Protein AF-A0A8J6YG83-F1 (afdb_monomer)

Foldseek 3Di:
DDPPPPDDADPVVVCCVVVCVVVVQCCQPPVPPVDDQVQKDKAWDFFAWDWDWDWFADLARDIDIDIDIFTQKTKIFIDGHPDDQDDDPPDDPVNVVRSRVVSSVVRVVVCVVVVDGGWMKMWGKGKDFPQVPPKDKHWFKAAQVVRDTDHPVPDDPRIDIDIDITRDDTDIDIDTPDMDTD

pLDDT: mean 92.34, std 9.51, range [34.31, 98.69]

Mean predicted aligned error: 5.74 Å

Solvent-accessible surface area (backbone atoms only — not comparable to full-atom values): 10756 Å² total; per-residue (Å²): 135,84,81,84,73,75,84,81,80,54,71,67,56,53,46,36,56,76,72,43,46,55,54,52,46,47,42,48,62,76,62,39,81,90,52,87,44,81,70,43,37,74,45,73,76,48,80,42,63,44,82,41,81,44,79,34,45,50,81,68,54,45,81,43,78,46,76,47,70,46,41,62,32,36,29,37,33,40,37,80,56,85,70,77,66,84,74,62,94,84,56,48,76,66,53,46,50,51,48,40,51,54,45,44,52,54,45,52,50,55,38,44,76,71,67,55,78,51,60,34,36,37,40,26,45,38,66,41,53,82,31,69,95,40,69,42,78,32,60,30,37,32,31,68,84,76,72,40,80,46,57,69,91,71,69,48,92,60,37,47,80,41,82,38,81,41,59,43,60,77,42,77,48,70,47,77,76,47,76,44,81,101

Sequence (182 aa):
MYTNEKIQYDAEYIRYVEHGESAAVFITRDIVKSIKTKGKWIDVLNIDGDKIETRFFDDKGREKIDFSWNFKSFSVELFPRKTQPVYPDYASDEEKKYITWQTAHADIANLRQKGYKGVKFEIFPKLVNLNKGKYQTIQSVWSKISNQWVSAEYFTSACELRDRKVPIKPKWDYHILKIRRL

Nearest PDB structures (foldseek):
  5eg9-assembly2_B  TM=4.219E-01  e=7.132E-01  Influenza A virus (A/Ck/HK/YU22/2002(H5N1))
  7r0e-assembly1_C  TM=4.303E-01  e=1.170E+00  Influenza A virus (A/Zhejiang/DTID-ZJU01/2013(H7N9))
  4es5-assembly3_C  TM=2.721E-01  e=1.236E+00  Influenza A virus (A/Bar-headed Goose/Qinghai/59/05(H5N1))
  6jf5-assembly1_A  TM=3.619E-01  e=4.892E+00  Acinetobacter baumannii
  2vqz-assembly1_F  TM=1.652E-01  e=1.108E+00  Influenza A virus

Secondary structure (DSSP, 8-state):
-----PPPPPHHHHHHHHTTHHHHHHIIIII-TTS--TTEEEEEEEEEEEEEEEEEE-TTS-EEEEEEEEEEEEEEEEEE--S-PPPPTT--HHHHHHHHHHHHHHHHHHHHHTT--PEEEEEEEEEEETTTT-EEEEEEEEETTTTEEE-GGG--TTEEEEEEEEE----EEEEEEEEEE-

Structure (mmCIF, N/CA/C/O backbone):
data_AF-A0A8J6YG83-F1
#
_entry.id   AF-A0A8J6YG83-F1
#
loop_
_atom_site.group_PDB
_atom_site.id
_atom_site.type_symbol
_atom_site.label_atom_id
_atom_site.label_alt_id
_atom_site.label_comp_id
_atom_site.label_asym_id
_atom_site.label_entity_id
_atom_site.label_seq_id
_atom_site.pdbx_PDB_ins_code
_atom_site.Cartn_x
_atom_site.Cartn_y
_atom_site.Cartn_z
_atom_site.occupancy
_atom_site.B_iso_or_equiv
_atom_site.auth_seq_id
_atom_site.auth_comp_id
_atom_site.auth_asym_id
_atom_site.auth_atom_id
_atom_site.pdbx_PDB_model_num
ATOM 1 N N . MET A 1 1 ? -4.621 38.716 -3.665 1.00 34.31 1 MET A N 1
ATOM 2 C CA . MET A 1 1 ? -3.439 37.858 -3.883 1.00 34.31 1 MET A CA 1
ATOM 3 C C . MET A 1 1 ? -3.568 36.689 -2.926 1.00 34.31 1 MET A C 1
ATOM 5 O O . MET A 1 1 ? -3.497 36.921 -1.730 1.00 34.31 1 MET A O 1
ATOM 9 N N . TYR A 1 2 ? -3.865 35.487 -3.420 1.00 41.50 2 TYR A N 1
ATOM 10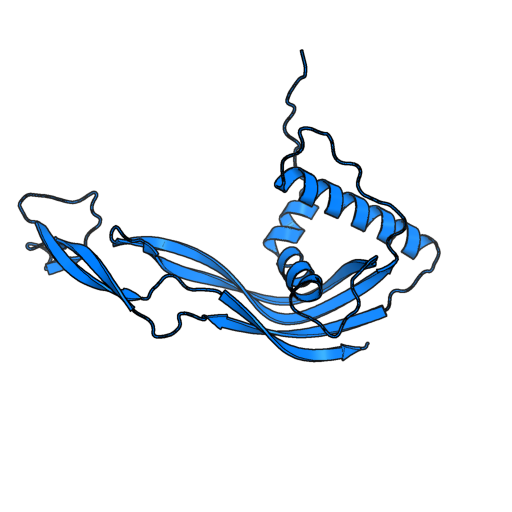 C CA . TYR A 1 2 ? -3.833 34.283 -2.589 1.00 41.50 2 TYR A CA 1
ATOM 11 C C . TYR A 1 2 ? -2.398 33.767 -2.615 1.00 41.50 2 TYR A C 1
ATOM 13 O O . TYR A 1 2 ? -1.886 33.415 -3.678 1.00 41.50 2 TYR A O 1
ATOM 21 N N . THR A 1 3 ? -1.714 33.815 -1.479 1.00 43.59 3 THR A N 1
ATOM 22 C CA . THR A 1 3 ? -0.426 33.155 -1.305 1.00 43.59 3 THR A CA 1
ATOM 23 C C . THR A 1 3 ? -0.663 31.648 -1.397 1.00 43.59 3 THR A C 1
ATOM 25 O O . THR A 1 3 ? -1.301 31.059 -0.532 1.00 43.59 3 THR A O 1
ATOM 28 N N . ASN A 1 4 ? -0.183 31.025 -2.478 1.00 49.81 4 ASN A N 1
ATOM 29 C CA . ASN A 1 4 ? -0.033 29.570 -2.576 1.00 49.81 4 ASN A CA 1
ATOM 30 C C . ASN A 1 4 ? 1.094 29.143 -1.620 1.00 49.81 4 ASN A C 1
ATOM 32 O O . ASN A 1 4 ? 2.205 28.827 -2.049 1.00 49.81 4 ASN A O 1
ATOM 36 N N . GLU A 1 5 ? 0.842 29.200 -0.316 1.00 59.81 5 GLU A N 1
ATOM 37 C CA . GLU A 1 5 ? 1.700 28.543 0.661 1.00 59.81 5 GLU A CA 1
ATOM 38 C C . GLU A 1 5 ? 1.505 27.038 0.490 1.00 59.81 5 GLU A C 1
ATOM 40 O O . GLU A 1 5 ? 0.467 26.480 0.839 1.00 59.81 5 GLU A O 1
ATOM 45 N N . LYS A 1 6 ? 2.492 26.383 -0.131 1.00 62.44 6 LYS A N 1
ATOM 46 C CA . LYS A 1 6 ? 2.532 24.922 -0.205 1.00 62.44 6 LYS A CA 1
ATOM 47 C C . LYS A 1 6 ? 2.524 24.370 1.216 1.00 62.44 6 LYS A C 1
ATOM 49 O O . LYS A 1 6 ? 3.363 24.765 2.025 1.00 62.44 6 LYS A O 1
ATOM 54 N N . ILE A 1 7 ? 1.616 23.438 1.491 1.00 69.69 7 ILE A N 1
ATOM 55 C CA . ILE A 1 7 ? 1.561 22.753 2.781 1.00 69.69 7 ILE A CA 1
ATOM 56 C C . ILE A 1 7 ? 2.898 22.039 3.022 1.00 69.69 7 ILE A C 1
ATOM 58 O O . ILE A 1 7 ? 3.327 21.207 2.222 1.00 69.69 7 ILE A O 1
ATOM 62 N N . GLN A 1 8 ? 3.557 22.367 4.132 1.00 80.12 8 GLN A N 1
ATOM 63 C CA . GLN A 1 8 ? 4.697 21.606 4.626 1.00 80.12 8 GLN A CA 1
ATOM 64 C C . GLN A 1 8 ? 4.175 20.390 5.397 1.00 80.12 8 GLN A C 1
ATOM 66 O O . GLN A 1 8 ? 3.359 20.531 6.307 1.00 80.12 8 GLN A O 1
ATOM 71 N N . TYR A 1 9 ? 4.624 19.195 5.013 1.00 87.38 9 TYR A N 1
ATOM 72 C CA . TYR A 1 9 ? 4.184 17.954 5.645 1.00 87.38 9 TYR A CA 1
ATOM 73 C C . TYR A 1 9 ? 4.939 17.669 6.944 1.00 87.38 9 TYR A C 1
ATOM 75 O O . TYR A 1 9 ? 6.167 17.771 6.991 1.00 87.38 9 TYR A O 1
ATOM 83 N N . ASP A 1 10 ? 4.197 17.246 7.967 1.00 88.88 10 ASP A N 1
ATOM 84 C CA . ASP A 1 10 ? 4.751 16.789 9.240 1.00 88.88 10 ASP A CA 1
ATOM 85 C C . ASP A 1 10 ? 5.701 15.594 9.043 1.00 88.88 10 ASP A C 1
ATOM 87 O O . ASP A 1 10 ? 5.442 14.685 8.245 1.00 88.88 10 ASP A O 1
ATOM 91 N N . ALA A 1 11 ? 6.778 15.540 9.834 1.00 92.00 11 ALA A N 1
ATOM 92 C CA . ALA A 1 11 ? 7.719 14.415 9.823 1.00 92.00 11 ALA A CA 1
ATOM 93 C C . ALA A 1 11 ? 7.031 13.074 10.146 1.00 92.00 11 ALA A C 1
ATOM 95 O O . ALA A 1 11 ? 7.400 12.033 9.603 1.00 92.00 11 ALA A O 1
ATOM 96 N N . GLU A 1 12 ? 5.997 13.099 10.991 1.00 93.38 12 GLU A N 1
ATOM 97 C CA . GLU A 1 12 ? 5.187 11.922 11.312 1.00 93.38 12 GLU A CA 1
ATOM 98 C C . GLU A 1 12 ? 4.395 11.414 10.103 1.00 93.38 12 GLU A C 1
ATOM 100 O O . GLU A 1 12 ? 4.329 10.206 9.880 1.00 93.38 12 GLU A O 1
ATOM 105 N N . TYR A 1 13 ? 3.865 12.314 9.269 1.00 93.81 13 TYR A N 1
ATOM 106 C CA . TYR A 1 13 ? 3.194 11.919 8.033 1.00 93.81 13 TYR A CA 1
ATOM 107 C C . TYR A 1 13 ? 4.173 11.318 7.022 1.00 93.81 13 TYR A C 1
ATOM 109 O O . TYR A 1 13 ? 3.872 10.297 6.400 1.00 93.81 13 TYR A O 1
ATOM 117 N N . ILE A 1 14 ? 5.361 11.914 6.877 1.00 92.88 14 ILE A N 1
ATOM 118 C CA . ILE A 1 14 ? 6.418 11.364 6.018 1.00 92.88 14 ILE A CA 1
ATOM 119 C C . ILE A 1 14 ? 6.762 9.944 6.481 1.00 92.88 14 ILE A C 1
ATOM 121 O O . ILE A 1 14 ? 6.732 9.012 5.678 1.00 92.88 14 ILE A O 1
ATOM 125 N N . ARG A 1 15 ? 6.964 9.748 7.789 1.00 92.69 15 ARG A N 1
ATOM 126 C CA . ARG A 1 15 ? 7.229 8.434 8.381 1.00 92.69 15 ARG A CA 1
ATOM 127 C C . ARG A 1 15 ? 6.089 7.439 8.139 1.00 92.69 15 ARG A C 1
ATOM 129 O O . ARG A 1 15 ? 6.357 6.308 7.747 1.00 92.69 15 ARG A O 1
ATOM 136 N N . TYR A 1 16 ? 4.833 7.858 8.293 1.00 93.44 16 TYR A N 1
ATOM 137 C CA . TYR A 1 16 ? 3.643 7.050 7.989 1.00 93.44 16 TYR A CA 1
ATOM 138 C C . TYR A 1 16 ? 3.631 6.542 6.533 1.00 93.44 16 TYR A C 1
ATOM 140 O O . TYR A 1 16 ? 3.240 5.403 6.244 1.00 93.44 16 TYR A O 1
ATOM 148 N N . VAL 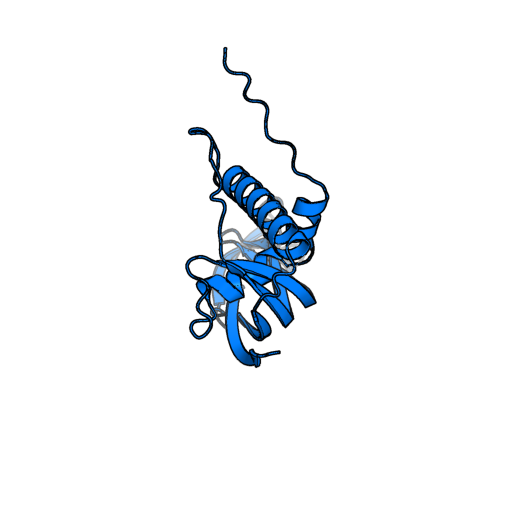A 1 17 ? 4.095 7.359 5.584 1.00 91.56 17 VAL A N 1
ATOM 149 C CA . VAL A 1 17 ? 4.243 6.944 4.183 1.00 91.56 17 VAL A CA 1
ATOM 150 C C . VAL A 1 17 ? 5.444 6.006 4.011 1.00 91.56 17 VAL A C 1
ATOM 152 O O . VAL A 1 17 ? 5.318 4.946 3.391 1.00 91.56 17 VAL A O 1
ATOM 155 N N . GLU A 1 18 ? 6.592 6.362 4.583 1.00 91.38 18 GLU A N 1
ATOM 156 C CA . GLU A 1 18 ? 7.870 5.663 4.413 1.00 91.38 18 GLU A CA 1
ATOM 157 C C . GLU A 1 18 ? 7.994 4.337 5.167 1.00 91.38 18 GLU A C 1
ATOM 159 O O . GLU A 1 18 ? 8.845 3.533 4.794 1.00 91.38 18 GLU A O 1
ATOM 164 N N . HIS A 1 19 ? 7.154 4.083 6.172 1.00 92.12 19 HIS A N 1
ATOM 165 C CA . HIS A 1 19 ? 7.111 2.829 6.938 1.00 92.12 19 HIS A CA 1
ATOM 166 C C . HIS A 1 19 ? 5.995 1.873 6.487 1.00 92.12 19 HIS A C 1
ATOM 168 O O . HIS A 1 19 ? 5.814 0.806 7.067 1.00 92.12 19 HIS A O 1
ATOM 174 N N . GLY A 1 20 ? 5.241 2.231 5.443 1.00 94.62 20 GLY A N 1
ATOM 175 C CA . GLY A 1 20 ? 4.238 1.346 4.849 1.00 94.62 20 GLY A CA 1
ATOM 176 C C . GLY A 1 20 ? 2.883 1.346 5.548 1.00 94.62 20 GLY A C 1
ATOM 177 O O . GLY A 1 20 ? 1.982 0.637 5.102 1.00 94.62 20 GLY A O 1
ATOM 178 N N . GLU A 1 21 ? 2.677 2.180 6.568 1.00 97.25 21 GLU A N 1
ATOM 179 C CA . GLU A 1 21 ? 1.374 2.335 7.227 1.00 97.25 21 GLU A CA 1
ATOM 180 C C . GLU A 1 21 ? 0.307 2.806 6.235 1.00 97.25 21 GLU A C 1
ATOM 182 O O . GLU A 1 21 ? -0.787 2.243 6.177 1.00 97.25 21 GLU A O 1
ATOM 187 N N . SER A 1 22 ? 0.661 3.737 5.346 1.00 95.88 22 SER A N 1
ATOM 188 C CA . SER A 1 22 ? -0.213 4.146 4.239 1.00 95.88 22 SER A CA 1
ATOM 189 C C . SER A 1 22 ? -0.652 2.984 3.337 1.00 95.88 22 SER A C 1
ATOM 191 O O . SER A 1 22 ? -1.819 2.910 2.934 1.00 95.88 22 SER A O 1
ATOM 193 N N . ALA A 1 23 ? 0.247 2.036 3.057 1.00 96.69 23 ALA A N 1
ATOM 194 C CA . ALA A 1 23 ? -0.058 0.847 2.271 1.00 96.69 23 ALA A CA 1
ATOM 195 C C . ALA A 1 23 ? -0.917 -0.150 3.067 1.00 96.69 23 ALA A C 1
ATOM 197 O O . ALA A 1 23 ? -1.871 -0.699 2.517 1.00 96.69 23 ALA A O 1
ATOM 198 N N . ALA A 1 24 ? -0.656 -0.337 4.363 1.00 98.31 24 ALA A N 1
ATOM 199 C CA . ALA A 1 24 ? -1.479 -1.168 5.244 1.00 98.31 24 ALA A CA 1
ATOM 200 C C . ALA A 1 24 ? -2.927 -0.643 5.352 1.00 98.31 24 ALA A C 1
ATOM 202 O O . ALA A 1 24 ? -3.886 -1.422 5.271 1.00 98.31 24 ALA A O 1
ATOM 203 N N . VAL A 1 25 ? -3.108 0.680 5.446 1.00 98.12 25 VAL A N 1
ATOM 204 C CA . VAL A 1 25 ? -4.425 1.337 5.405 1.00 98.12 25 VAL A CA 1
ATOM 205 C C . VAL A 1 25 ? -5.127 1.070 4.073 1.00 98.12 25 VAL A C 1
ATOM 207 O O . VAL A 1 25 ? -6.292 0.666 4.075 1.00 98.12 25 VAL A O 1
ATOM 210 N N . PHE A 1 26 ? -4.431 1.236 2.942 1.00 97.06 26 PHE A N 1
ATOM 211 C CA . PHE A 1 26 ? -4.971 0.934 1.611 1.00 97.06 26 PHE A CA 1
ATOM 212 C C . PHE A 1 26 ? -5.415 -0.531 1.490 1.00 97.06 26 PHE A C 1
ATOM 214 O O . PHE A 1 26 ? -6.550 -0.802 1.100 1.00 97.06 26 PHE A O 1
ATOM 221 N N . ILE A 1 27 ? -4.572 -1.483 1.899 1.00 98.06 27 ILE A N 1
ATOM 222 C CA . ILE A 1 27 ? -4.901 -2.915 1.863 1.00 98.06 27 ILE A CA 1
ATOM 223 C C . ILE A 1 27 ? -6.154 -3.190 2.704 1.00 98.06 27 ILE A C 1
ATOM 225 O O . ILE A 1 27 ? -7.095 -3.828 2.230 1.00 98.06 27 ILE A O 1
ATOM 229 N N . THR A 1 28 ? -6.206 -2.673 3.932 1.00 98.38 28 THR A N 1
ATOM 230 C CA . THR A 1 28 ? -7.348 -2.861 4.841 1.00 98.38 28 THR A CA 1
ATOM 231 C C . THR A 1 28 ? -8.638 -2.273 4.275 1.00 98.38 28 THR A C 1
ATOM 233 O O . THR A 1 28 ? -9.703 -2.872 4.408 1.00 98.38 28 THR A O 1
ATOM 236 N N . ARG A 1 29 ? -8.563 -1.091 3.654 1.00 97.62 29 ARG A N 1
ATOM 237 C CA . ARG A 1 29 ? -9.727 -0.368 3.136 1.00 97.62 29 ARG A CA 1
ATOM 238 C C . ARG A 1 29 ? -10.251 -0.967 1.836 1.00 97.62 29 ARG A C 1
ATOM 240 O O . ARG A 1 29 ? -11.457 -1.176 1.717 1.00 97.62 29 ARG A O 1
ATOM 247 N N . ASP A 1 30 ? -9.366 -1.191 0.870 1.00 97.12 30 ASP A N 1
ATOM 248 C CA . ASP A 1 30 ? -9.743 -1.445 -0.522 1.00 97.12 30 ASP A CA 1
ATOM 249 C C . ASP A 1 30 ? -9.643 -2.916 -0.912 1.00 97.12 30 ASP A C 1
ATOM 251 O O . ASP A 1 30 ? -10.424 -3.375 -1.749 1.00 97.12 30 ASP A O 1
ATOM 255 N N . ILE A 1 31 ? -8.727 -3.671 -0.306 1.00 97.00 31 ILE A N 1
ATOM 256 C CA . ILE A 1 31 ? -8.454 -5.063 -0.689 1.00 97.00 31 ILE A CA 1
ATOM 257 C C . ILE A 1 31 ? -9.186 -6.032 0.242 1.00 97.00 31 ILE A C 1
ATOM 259 O O . ILE A 1 31 ? -9.839 -6.970 -0.222 1.00 97.00 31 ILE A O 1
ATOM 263 N N . VAL A 1 32 ? -9.155 -5.793 1.554 1.00 97.25 32 VAL A N 1
ATOM 264 C CA . VAL A 1 32 ? -9.794 -6.671 2.542 1.00 97.25 32 VAL A CA 1
ATOM 265 C C . VAL A 1 32 ? -11.317 -6.486 2.549 1.00 97.25 32 VAL A C 1
ATOM 267 O O . VAL A 1 32 ? -11.863 -5.621 3.226 1.00 97.25 32 VAL A O 1
ATOM 270 N N . LYS A 1 33 ? -12.043 -7.349 1.830 1.00 94.81 33 LYS A N 1
ATOM 271 C CA . LYS A 1 33 ? -13.511 -7.241 1.695 1.00 94.81 33 LYS A CA 1
ATOM 272 C C . LYS A 1 33 ? -14.307 -7.651 2.936 1.00 94.81 33 LYS A C 1
ATOM 274 O O . LYS A 1 33 ? -15.445 -7.220 3.103 1.00 94.81 33 LYS A O 1
ATOM 279 N N . SER A 1 34 ? -13.737 -8.482 3.804 1.00 95.50 34 SER A N 1
ATOM 280 C CA . SER A 1 34 ? -14.423 -9.001 4.996 1.00 95.50 34 SER A CA 1
ATOM 281 C C . SER A 1 34 ? -14.412 -8.037 6.189 1.00 95.50 34 SER A C 1
ATOM 283 O O . SER A 1 34 ? -15.176 -8.233 7.134 1.00 95.50 34 SER A O 1
ATOM 285 N N . ILE A 1 35 ? -13.598 -6.976 6.154 1.00 96.62 35 ILE A N 1
ATOM 286 C CA . ILE A 1 35 ? -13.550 -5.950 7.200 1.00 96.62 35 ILE A CA 1
ATOM 287 C C . ILE A 1 35 ? -14.389 -4.744 6.762 1.00 96.62 35 ILE A C 1
ATOM 289 O O . ILE A 1 35 ? -14.120 -4.095 5.756 1.00 96.62 35 ILE A O 1
ATOM 293 N N . LYS A 1 36 ? -15.418 -4.398 7.546 1.00 96.25 36 LYS A N 1
ATOM 294 C CA . LYS A 1 36 ? -16.303 -3.254 7.254 1.00 96.25 36 LYS A CA 1
ATOM 295 C C . LYS A 1 36 ? -15.654 -1.921 7.647 1.00 96.25 36 LYS A C 1
ATOM 297 O O . LYS A 1 36 ? -15.942 -1.380 8.720 1.00 96.25 36 LYS A O 1
ATOM 302 N N . THR A 1 37 ? -14.843 -1.363 6.756 1.00 97.00 37 THR A N 1
ATOM 303 C CA . THR A 1 37 ? -14.105 -0.096 6.945 1.00 97.00 37 THR A CA 1
ATOM 304 C C . THR A 1 37 ? -14.917 1.168 6.645 1.00 97.00 37 THR A C 1
ATOM 306 O O . THR A 1 37 ? -14.543 2.256 7.077 1.00 97.00 37 THR A O 1
ATOM 309 N N . LYS A 1 38 ? -16.073 1.063 5.968 1.00 96.25 38 LYS A N 1
ATOM 310 C CA . LYS A 1 38 ? -16.938 2.226 5.695 1.00 96.25 38 LYS A CA 1
ATOM 311 C C . LYS A 1 38 ? -17.308 2.948 6.999 1.00 96.25 38 LYS A C 1
ATOM 313 O O . LYS A 1 38 ? -17.793 2.328 7.952 1.00 96.25 38 LYS A O 1
ATOM 318 N N . GLY A 1 39 ? -17.087 4.264 7.014 1.00 96.38 39 GLY A N 1
ATOM 319 C CA . GLY A 1 39 ? -17.368 5.119 8.170 1.00 96.38 39 GLY A CA 1
ATOM 320 C C . GLY A 1 39 ? -16.390 4.951 9.333 1.00 96.38 39 GLY A C 1
ATOM 321 O O . GLY A 1 39 ? -16.748 5.307 10.454 1.00 96.38 39 GLY A O 1
ATOM 322 N N . LYS A 1 40 ? -15.198 4.389 9.099 1.00 97.81 40 LYS A N 1
ATOM 323 C CA . LYS A 1 40 ? -14.192 4.162 10.139 1.00 97.81 40 LYS A CA 1
ATOM 324 C C . LYS A 1 40 ? -12.834 4.725 9.753 1.00 97.81 40 LYS A C 1
ATOM 326 O O . LYS A 1 40 ? -12.481 4.739 8.576 1.00 97.81 40 LYS A O 1
ATOM 331 N N . TRP A 1 41 ? -12.093 5.141 10.768 1.00 98.12 41 TRP A N 1
ATOM 332 C CA . TRP A 1 41 ? -10.655 5.325 10.706 1.00 98.12 41 TRP A CA 1
ATOM 333 C C . TRP A 1 41 ? -9.947 3.997 10.941 1.00 98.12 41 TRP A C 1
ATOM 335 O O . TRP A 1 41 ? -10.476 3.116 11.626 1.00 98.12 41 TRP A O 1
ATOM 345 N N . ILE A 1 42 ? -8.775 3.863 10.332 1.00 98.44 42 ILE A N 1
ATOM 346 C CA . ILE A 1 42 ? -7.914 2.691 10.429 1.00 98.44 42 ILE A CA 1
ATOM 347 C C . ILE A 1 42 ? -6.616 3.187 11.048 1.00 98.44 42 ILE A C 1
ATOM 349 O O . ILE A 1 42 ? -5.892 3.939 10.403 1.00 98.44 42 ILE A O 1
ATOM 353 N N . ASP A 1 43 ? -6.369 2.793 12.288 1.00 98.19 43 ASP A N 1
ATOM 354 C CA . ASP A 1 43 ? -5.092 3.014 12.955 1.00 98.19 43 ASP A CA 1
ATOM 355 C C . ASP A 1 43 ? -4.202 1.792 12.732 1.00 98.19 43 ASP A C 1
ATOM 357 O O . ASP A 1 43 ? -4.682 0.664 12.882 1.00 98.19 43 ASP A O 1
ATOM 361 N N . VAL A 1 44 ? -2.940 1.987 12.358 1.00 98.12 44 VAL A N 1
ATOM 362 C CA . VAL A 1 44 ? -1.983 0.887 12.171 1.00 98.12 44 VAL A CA 1
ATOM 363 C C . VAL A 1 44 ? -1.194 0.724 13.463 1.00 98.12 44 VAL A C 1
ATOM 365 O O . VAL A 1 44 ? -0.562 1.656 13.936 1.00 98.12 44 VAL A O 1
ATOM 368 N N . LEU A 1 45 ? -1.250 -0.466 14.059 1.00 97.19 45 LEU A N 1
ATOM 369 C CA . LEU A 1 45 ? -0.626 -0.729 15.358 1.00 97.19 45 LEU A CA 1
ATOM 370 C C . LEU A 1 45 ? 0.777 -1.320 15.221 1.00 97.19 45 LEU A C 1
ATOM 372 O O . LEU A 1 45 ? 1.654 -1.035 16.030 1.00 97.19 45 LEU A O 1
ATOM 376 N N . ASN A 1 46 ? 0.964 -2.207 14.244 1.00 96.50 46 ASN A N 1
ATOM 377 C CA . ASN A 1 46 ? 2.239 -2.858 13.986 1.00 96.50 46 ASN A CA 1
ATOM 378 C C . ASN A 1 46 ? 2.330 -3.318 12.531 1.00 96.50 46 ASN A C 1
ATOM 380 O O . ASN A 1 46 ? 1.322 -3.695 11.929 1.00 96.50 46 ASN A O 1
ATOM 384 N N . ILE A 1 47 ? 3.551 -3.359 12.009 1.00 97.38 47 ILE A N 1
ATOM 385 C CA . ILE A 1 47 ? 3.888 -3.844 10.674 1.00 97.38 47 ILE A CA 1
ATOM 386 C C . ILE A 1 47 ? 5.032 -4.853 10.801 1.00 97.38 47 ILE A C 1
ATOM 388 O O . ILE A 1 47 ? 6.050 -4.564 11.422 1.00 97.38 47 ILE A O 1
ATOM 392 N N . ASP A 1 48 ? 4.881 -6.016 10.172 1.00 97.19 48 ASP A N 1
ATOM 393 C CA . ASP A 1 48 ? 5.969 -6.951 9.879 1.00 97.19 48 ASP A CA 1
ATOM 394 C C . ASP A 1 48 ? 6.062 -7.107 8.360 1.00 97.19 48 ASP A C 1
ATOM 396 O O . ASP A 1 48 ? 5.193 -7.698 7.710 1.00 97.19 48 ASP A O 1
ATOM 400 N N . GLY A 1 49 ? 7.101 -6.527 7.772 1.00 95.00 49 GLY A N 1
ATOM 401 C CA . GLY A 1 49 ? 7.303 -6.526 6.335 1.00 95.00 49 GLY A CA 1
ATOM 402 C C . GLY A 1 49 ? 8.461 -5.644 5.908 1.00 95.00 49 GLY A C 1
ATOM 403 O O . GLY A 1 49 ? 8.952 -4.823 6.678 1.00 95.00 49 GLY A O 1
ATOM 404 N N . ASP A 1 50 ? 8.845 -5.799 4.646 1.00 94.31 50 ASP A N 1
ATOM 405 C CA . ASP A 1 50 ? 9.998 -5.119 4.069 1.00 94.31 50 ASP A CA 1
ATOM 406 C C . ASP A 1 50 ? 9.585 -4.264 2.871 1.00 94.31 50 ASP A C 1
ATOM 408 O O . ASP A 1 50 ? 8.740 -4.660 2.059 1.00 94.31 50 ASP A O 1
ATOM 412 N N . LYS A 1 51 ? 10.221 -3.102 2.716 1.00 94.50 51 LYS A N 1
ATOM 413 C CA . LYS A 1 51 ? 10.139 -2.330 1.476 1.00 94.50 51 LYS A CA 1
ATOM 414 C C . LYS A 1 51 ? 11.022 -3.009 0.437 1.00 94.50 51 LYS A C 1
ATOM 416 O O . LYS A 1 51 ? 12.227 -3.136 0.627 1.00 94.50 51 LYS A O 1
ATOM 421 N N . ILE A 1 52 ? 10.426 -3.433 -0.669 1.00 93.81 52 ILE A N 1
ATOM 422 C CA . ILE A 1 52 ? 11.139 -4.051 -1.780 1.00 93.81 52 ILE A CA 1
ATOM 423 C C . ILE A 1 52 ? 11.377 -3.036 -2.896 1.00 93.81 52 ILE A C 1
ATOM 425 O O . ILE A 1 52 ? 10.466 -2.321 -3.315 1.00 93.81 52 ILE A O 1
ATOM 429 N N . GLU A 1 53 ? 12.611 -2.999 -3.387 1.00 93.88 53 GLU A N 1
ATOM 430 C CA . GLU A 1 53 ? 12.996 -2.309 -4.616 1.00 93.88 53 GLU A CA 1
ATOM 431 C C . GLU A 1 53 ? 12.819 -3.271 -5.793 1.00 93.88 53 GLU A C 1
ATOM 433 O O . GLU A 1 53 ? 13.267 -4.417 -5.742 1.00 93.88 53 GLU A O 1
ATOM 438 N N . THR A 1 54 ? 12.169 -2.831 -6.867 1.00 90.62 54 THR A N 1
ATOM 439 C CA . THR A 1 54 ? 12.049 -3.625 -8.092 1.00 90.62 54 THR A CA 1
ATOM 440 C C . THR A 1 54 ? 12.558 -2.858 -9.294 1.00 90.62 54 THR A C 1
ATOM 442 O O . THR A 1 54 ? 12.051 -1.787 -9.621 1.00 90.62 54 THR A O 1
ATOM 445 N N . ARG A 1 55 ? 13.522 -3.452 -9.994 1.00 90.44 55 ARG A N 1
ATOM 446 C CA . ARG A 1 55 ? 14.081 -2.918 -11.235 1.00 90.44 55 ARG A CA 1
ATOM 447 C C . ARG A 1 55 ? 13.317 -3.453 -12.438 1.00 90.44 55 ARG A C 1
ATOM 449 O O . ARG A 1 55 ? 13.030 -4.647 -12.526 1.00 90.44 55 ARG A O 1
ATOM 456 N N . PHE A 1 56 ? 12.973 -2.569 -13.363 1.00 89.31 56 PHE A N 1
ATOM 457 C CA . PHE A 1 56 ? 12.311 -2.899 -14.623 1.00 89.31 56 PHE A CA 1
ATOM 458 C C . PHE A 1 56 ? 12.801 -1.970 -15.733 1.00 89.31 56 PHE A C 1
ATOM 460 O O . PHE A 1 56 ? 13.446 -0.966 -15.460 1.00 89.31 56 PHE A O 1
ATOM 467 N N . PHE A 1 57 ? 12.506 -2.297 -16.988 1.00 86.75 57 PHE A N 1
ATOM 468 C CA . PHE A 1 57 ? 12.849 -1.439 -18.122 1.00 86.75 57 PHE A CA 1
ATOM 469 C C . PHE A 1 57 ? 11.593 -0.750 -18.647 1.00 86.75 57 PHE A C 1
ATOM 471 O O . PHE A 1 57 ? 10.539 -1.386 -18.756 1.00 86.75 57 PHE A O 1
ATOM 478 N N . ASP A 1 58 ? 11.696 0.543 -18.952 1.00 85.00 58 ASP A N 1
ATOM 479 C CA . ASP A 1 58 ? 10.659 1.228 -19.719 1.00 85.00 58 ASP A CA 1
ATOM 480 C C . ASP A 1 58 ? 10.692 0.822 -21.203 1.00 85.00 58 ASP A C 1
ATOM 482 O O . ASP A 1 58 ? 11.536 0.041 -21.650 1.00 85.00 58 ASP A O 1
ATOM 486 N N . ASP A 1 59 ? 9.737 1.339 -21.968 1.00 79.19 59 ASP A N 1
ATOM 487 C CA . ASP A 1 59 ? 9.592 1.122 -23.411 1.00 79.19 59 ASP A CA 1
ATOM 488 C C . ASP A 1 59 ? 10.817 1.567 -24.227 1.00 79.19 59 ASP A C 1
ATOM 490 O O . ASP A 1 59 ? 11.023 1.090 -25.341 1.00 79.19 59 ASP A O 1
ATOM 494 N N . LYS A 1 60 ? 11.663 2.433 -23.657 1.00 77.12 60 LYS A N 1
ATOM 495 C CA . LYS A 1 60 ? 12.905 2.942 -24.258 1.00 77.12 60 LYS A CA 1
ATOM 496 C C . LYS A 1 60 ? 14.150 2.191 -23.781 1.00 77.12 60 LYS A C 1
ATOM 498 O O . LYS A 1 60 ? 15.269 2.618 -24.061 1.00 77.12 60 LYS A O 1
ATOM 503 N N . GLY A 1 61 ? 13.983 1.105 -23.027 1.00 76.62 61 GLY A N 1
ATOM 504 C CA . GLY A 1 61 ? 15.089 0.299 -22.510 1.00 76.62 61 GLY A CA 1
ATOM 505 C C . GLY A 1 61 ? 15.877 0.956 -21.385 1.00 76.62 61 GLY A C 1
ATOM 506 O O . GLY A 1 61 ? 16.976 0.496 -21.074 1.00 76.62 61 GLY A O 1
ATOM 507 N N . ARG A 1 62 ? 15.330 1.997 -20.747 1.00 82.19 62 ARG A N 1
ATOM 508 C CA . ARG A 1 62 ? 15.939 2.622 -19.570 1.00 82.19 62 ARG A CA 1
ATOM 509 C C . ARG A 1 62 ? 15.515 1.863 -18.327 1.00 82.19 62 ARG A C 1
ATOM 511 O O . ARG A 1 62 ? 14.334 1.571 -18.143 1.00 82.19 62 ARG A O 1
ATOM 518 N N . GLU A 1 63 ? 16.479 1.568 -17.467 1.00 86.25 63 GLU A N 1
ATOM 519 C CA . GLU A 1 63 ? 16.193 0.966 -16.172 1.00 86.25 63 GLU A CA 1
ATOM 520 C C . GLU A 1 63 ? 15.422 1.957 -15.289 1.00 86.25 63 GLU A C 1
ATOM 522 O O . GLU A 1 63 ? 15.705 3.158 -15.241 1.00 86.25 63 GLU A O 1
ATOM 527 N N . LYS A 1 64 ? 14.405 1.445 -14.609 1.00 90.06 64 LYS A N 1
ATOM 528 C CA . LYS A 1 64 ? 13.526 2.149 -13.687 1.00 90.06 64 LYS A CA 1
ATOM 529 C C . LYS A 1 64 ? 13.413 1.345 -12.409 1.00 90.06 64 LYS A C 1
ATOM 531 O O . LYS A 1 64 ? 13.463 0.116 -12.426 1.00 90.06 64 LYS A O 1
ATOM 536 N N . ILE A 1 65 ? 13.225 2.066 -11.315 1.00 91.12 65 ILE A N 1
ATOM 537 C CA . ILE A 1 65 ? 13.036 1.503 -9.987 1.00 91.12 65 ILE A CA 1
ATOM 538 C C . ILE A 1 65 ? 11.596 1.784 -9.555 1.00 91.12 65 ILE A C 1
ATOM 540 O O . ILE A 1 65 ? 11.107 2.902 -9.710 1.00 91.12 65 ILE A O 1
ATOM 544 N N . ASP A 1 66 ? 10.922 0.759 -9.044 1.00 90.12 66 ASP A N 1
ATOM 545 C CA . ASP A 1 66 ? 9.652 0.865 -8.326 1.00 90.12 66 ASP A CA 1
ATOM 546 C C . ASP A 1 66 ? 9.831 0.366 -6.890 1.00 90.12 66 ASP A C 1
ATOM 548 O O . ASP A 1 66 ? 10.712 -0.455 -6.618 1.00 90.12 66 ASP A O 1
ATOM 552 N N . PHE A 1 67 ? 8.965 0.811 -5.985 1.00 91.25 67 PHE A N 1
ATOM 553 C CA . PHE A 1 67 ? 8.960 0.357 -4.598 1.00 91.25 67 PHE A CA 1
ATOM 554 C C . PHE A 1 67 ? 7.620 -0.274 -4.246 1.00 91.25 67 PHE A C 1
ATOM 556 O O . PHE A 1 67 ? 6.558 0.163 -4.684 1.00 91.25 67 PHE A O 1
ATOM 563 N N . SER A 1 68 ? 7.644 -1.323 -3.435 1.00 92.62 68 SER A N 1
ATOM 564 C CA . SER A 1 68 ? 6.432 -1.966 -2.920 1.00 92.62 68 SER A CA 1
ATOM 565 C C . SER A 1 68 ? 6.668 -2.520 -1.527 1.00 92.62 68 SER A C 1
ATOM 567 O O . SER A 1 68 ? 7.810 -2.676 -1.112 1.00 92.62 68 SER A O 1
ATOM 569 N N . TRP A 1 69 ? 5.598 -2.804 -0.791 1.00 95.88 69 TRP A N 1
ATOM 570 C CA . TRP A 1 69 ? 5.700 -3.367 0.551 1.00 95.88 69 TRP A CA 1
ATOM 571 C C . TRP A 1 69 ? 5.423 -4.863 0.518 1.00 95.88 69 TRP A C 1
ATOM 573 O O . TRP A 1 69 ? 4.369 -5.315 0.086 1.00 95.88 69 TRP A O 1
ATOM 583 N N . ASN A 1 70 ? 6.375 -5.665 0.969 1.00 96.50 70 ASN A N 1
ATOM 584 C CA . ASN A 1 70 ? 6.184 -7.094 1.137 1.00 96.50 70 ASN A CA 1
ATOM 585 C C . ASN A 1 70 ? 5.884 -7.391 2.607 1.00 96.50 70 ASN A C 1
ATOM 587 O O . ASN A 1 70 ? 6.782 -7.671 3.397 1.00 96.50 70 ASN A O 1
ATOM 591 N N . PHE A 1 71 ? 4.609 -7.288 2.971 1.00 97.94 71 PHE A N 1
ATOM 592 C CA . PHE A 1 71 ? 4.137 -7.582 4.321 1.00 97.94 71 PHE A CA 1
ATOM 593 C C . PHE A 1 71 ? 4.065 -9.092 4.575 1.00 97.94 71 PHE A C 1
ATOM 595 O O . PHE A 1 71 ? 3.495 -9.832 3.772 1.00 97.94 71 PHE A O 1
ATOM 602 N N . LYS A 1 72 ? 4.570 -9.531 5.731 1.00 97.69 72 LYS A N 1
ATOM 603 C CA . LYS A 1 72 ? 4.238 -10.830 6.333 1.00 97.69 72 LYS A CA 1
ATOM 604 C C . LYS A 1 72 ? 2.914 -10.730 7.086 1.00 97.69 72 LYS A C 1
ATOM 606 O O . LYS A 1 72 ? 2.027 -11.563 6.900 1.00 97.69 72 LYS A O 1
ATOM 611 N N . SER A 1 73 ? 2.767 -9.684 7.896 1.00 98.31 73 SER A N 1
ATOM 612 C CA . SER A 1 73 ? 1.515 -9.311 8.546 1.00 98.31 73 SER A CA 1
ATOM 613 C C . SER A 1 73 ? 1.528 -7.843 8.971 1.00 98.31 73 SER A C 1
ATOM 615 O O . SER A 1 73 ? 2.562 -7.183 9.004 1.00 98.31 73 SER A O 1
ATOM 617 N N . PHE A 1 74 ? 0.359 -7.314 9.300 1.00 98.62 74 PHE A N 1
ATOM 618 C CA . PHE A 1 74 ? 0.233 -6.050 10.017 1.00 98.62 74 PHE A CA 1
ATOM 619 C C . PHE A 1 74 ? -1.053 -6.069 10.845 1.00 98.62 74 PHE A C 1
ATOM 621 O O . PHE A 1 74 ? -1.988 -6.819 10.540 1.00 98.62 74 PHE A O 1
ATOM 628 N N . SER A 1 75 ? -1.114 -5.262 11.900 1.00 98.56 75 SER A N 1
ATOM 629 C CA . SER A 1 75 ? -2.299 -5.145 12.748 1.00 98.56 75 SE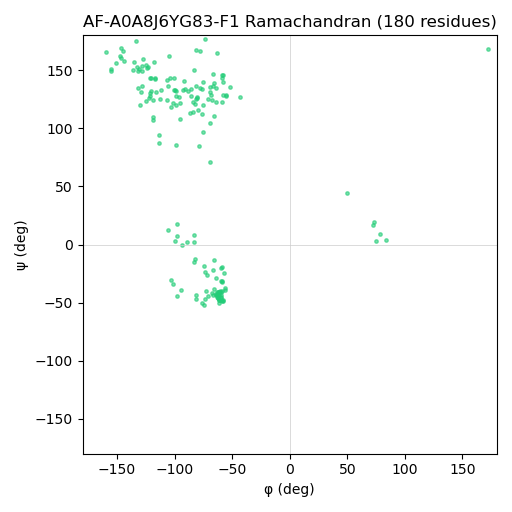R A CA 1
ATOM 630 C C . SER A 1 75 ? -2.885 -3.742 12.711 1.00 98.56 75 SER A C 1
ATOM 632 O O . SER A 1 75 ? -2.174 -2.745 12.615 1.00 98.56 75 SER A O 1
ATOM 634 N N . VAL A 1 76 ? -4.213 -3.680 12.762 1.00 98.62 76 VAL A N 1
ATOM 635 C CA . VAL A 1 76 ? -4.987 -2.443 12.685 1.00 98.62 76 VAL A CA 1
ATOM 636 C C . VAL A 1 76 ? -6.047 -2.387 13.771 1.00 98.62 76 VAL A C 1
ATOM 638 O O . VAL A 1 76 ? -6.568 -3.416 14.205 1.00 98.62 76 VAL A O 1
ATOM 641 N N . GLU A 1 77 ? -6.415 -1.176 14.165 1.00 98.62 77 GLU A N 1
ATOM 642 C CA . GLU A 1 77 ? -7.531 -0.885 15.055 1.00 98.62 77 GLU A CA 1
ATOM 643 C C . GLU A 1 77 ? -8.529 0.042 14.355 1.00 98.62 77 GLU A C 1
ATOM 645 O O . GLU A 1 77 ? -8.163 1.062 13.773 1.00 98.62 77 GLU A O 1
ATOM 650 N N . LEU A 1 78 ? -9.812 -0.326 14.385 1.00 98.38 78 LEU A N 1
ATOM 651 C CA . LEU A 1 78 ? -10.862 0.441 13.723 1.00 98.38 78 LEU A CA 1
ATOM 652 C C . LEU A 1 78 ? -11.612 1.344 14.694 1.00 98.38 78 LEU A C 1
ATOM 654 O O . LEU A 1 78 ? -12.210 0.871 15.667 1.00 98.38 78 LEU A O 1
ATOM 658 N N . PHE A 1 79 ? -11.698 2.621 14.340 1.00 98.31 79 PHE A N 1
ATOM 659 C CA . PHE A 1 79 ? -12.409 3.644 15.102 1.00 98.31 79 PHE A CA 1
ATOM 660 C C . PHE A 1 79 ? -13.572 4.213 14.290 1.00 98.31 79 PHE A C 1
ATOM 662 O O . PHE A 1 79 ? -13.442 4.372 13.080 1.00 98.31 79 PHE A O 1
ATOM 669 N N . PRO A 1 80 ? -14.731 4.523 14.892 1.00 97.69 80 PRO A N 1
ATOM 670 C CA . PRO A 1 80 ? -15.795 5.221 14.189 1.00 97.69 80 PRO A CA 1
ATOM 671 C C . PRO A 1 80 ? -15.309 6.614 13.798 1.00 97.69 80 PRO A C 1
ATOM 673 O O . PRO A 1 80 ? -14.746 7.329 14.617 1.00 97.69 80 PRO A O 1
ATOM 676 N N . ARG A 1 81 ? -15.579 7.017 12.562 1.00 97.06 81 ARG A N 1
ATOM 677 C CA . ARG A 1 81 ? -15.284 8.370 12.105 1.00 97.06 81 ARG A CA 1
ATOM 678 C C . ARG A 1 81 ? -16.322 9.343 12.659 1.00 97.06 81 ARG A C 1
ATOM 680 O O . ARG A 1 81 ? -17.494 9.247 12.285 1.00 97.06 81 ARG A O 1
ATOM 687 N N . LYS A 1 82 ? -15.909 10.243 13.552 1.00 95.38 82 LYS A N 1
ATOM 688 C CA . LYS A 1 82 ? -16.750 11.297 14.142 1.00 95.38 82 LYS A CA 1
ATOM 689 C C . LYS A 1 82 ? -16.501 12.649 13.493 1.00 95.38 82 LYS A C 1
ATOM 691 O O . LYS A 1 82 ? -17.456 13.394 13.295 1.00 95.38 82 LYS A O 1
ATOM 696 N N . THR A 1 83 ? -15.265 12.912 13.094 1.00 93.94 83 THR A N 1
ATOM 697 C CA . THR A 1 83 ? -14.874 14.136 12.394 1.00 93.94 83 THR A CA 1
ATOM 698 C C . THR A 1 83 ? -14.675 13.841 10.912 1.00 93.94 83 THR A C 1
ATOM 700 O O . THR A 1 83 ? -14.222 12.760 10.544 1.00 93.94 83 THR A O 1
ATOM 703 N N . GLN A 1 84 ? -15.040 14.773 10.035 1.00 94.06 84 GLN A N 1
ATOM 704 C CA . GLN A 1 84 ? -14.723 14.680 8.609 1.00 94.06 84 GLN A CA 1
ATOM 705 C C . GLN A 1 84 ? -13.621 15.683 8.266 1.00 94.06 84 GLN A C 1
ATOM 707 O O . G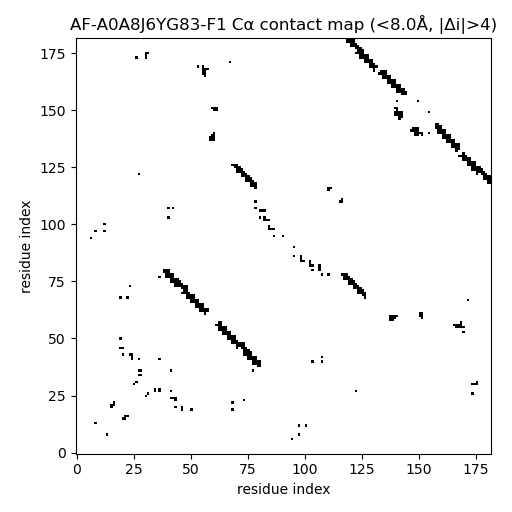LN A 1 84 ? -13.631 16.784 8.817 1.00 94.06 84 GLN A O 1
ATOM 712 N N . PRO A 1 85 ? -12.674 15.318 7.387 1.00 95.31 85 PRO A N 1
ATOM 713 C CA . PRO A 1 85 ? -11.670 16.258 6.922 1.00 95.31 85 PRO A CA 1
ATOM 714 C C . PRO A 1 85 ? -12.351 17.357 6.107 1.00 95.31 85 PRO A C 1
ATOM 716 O O . PRO A 1 85 ? -13.246 17.080 5.306 1.00 95.31 85 PRO A O 1
ATOM 719 N N . VAL A 1 86 ? -11.915 18.595 6.310 1.00 95.31 86 VAL A N 1
ATOM 720 C CA . VAL A 1 86 ? -12.349 19.749 5.520 1.00 95.31 86 VAL A CA 1
ATOM 721 C C . VAL A 1 86 ? -11.227 20.081 4.553 1.00 95.31 86 VAL A C 1
ATOM 723 O O . VAL A 1 86 ? -10.108 20.364 4.975 1.00 95.31 86 VAL A O 1
ATOM 726 N N . TYR A 1 87 ? -11.512 20.002 3.257 1.00 94.44 87 TYR A N 1
ATOM 727 C CA . TYR A 1 87 ? -10.520 20.248 2.218 1.00 94.44 87 TYR A CA 1
ATOM 728 C C . TYR A 1 87 ? -10.683 21.661 1.651 1.00 94.44 87 TYR A C 1
ATOM 730 O O . TYR A 1 87 ? -11.804 22.026 1.300 1.00 94.44 87 TYR A O 1
ATOM 738 N N . PRO A 1 88 ? -9.594 22.433 1.508 1.00 92.31 88 PRO A N 1
ATOM 739 C CA . PRO A 1 88 ? -9.599 23.628 0.672 1.00 92.31 88 PRO A CA 1
ATOM 740 C C . PRO A 1 88 ? -9.980 23.292 -0.777 1.00 92.31 88 PRO A C 1
ATOM 742 O O . PRO A 1 88 ? -9.588 22.240 -1.289 1.00 92.31 88 PRO A O 1
ATOM 745 N N . ASP A 1 89 ? -10.680 24.199 -1.463 1.00 91.88 89 ASP A N 1
ATOM 746 C CA . ASP A 1 89 ? -11.124 23.986 -2.854 1.00 91.88 89 ASP A CA 1
ATOM 747 C C . ASP A 1 89 ? -9.956 23.731 -3.819 1.00 91.88 89 ASP A C 1
ATOM 749 O O . ASP A 1 89 ? -10.076 22.973 -4.780 1.00 91.88 89 ASP A O 1
ATOM 753 N N . TYR A 1 90 ? -8.800 24.331 -3.534 1.00 88.75 90 TYR A N 1
ATOM 754 C CA . TYR A 1 90 ? -7.575 24.206 -4.321 1.00 88.75 90 TYR A CA 1
ATOM 755 C C . TYR A 1 90 ? -6.677 23.037 -3.889 1.00 88.75 90 TYR A C 1
ATOM 757 O O . TYR A 1 90 ? -5.600 22.867 -4.457 1.00 88.75 90 TYR A O 1
ATOM 765 N N . ALA A 1 91 ? -7.085 22.235 -2.898 1.00 90.75 91 ALA A N 1
ATOM 766 C CA . ALA A 1 91 ? -6.242 21.169 -2.375 1.00 90.75 91 ALA A CA 1
ATOM 767 C C . ALA A 1 91 ? -6.025 20.062 -3.416 1.00 90.75 91 ALA A C 1
ATOM 769 O O . ALA A 1 91 ? -6.971 19.434 -3.917 1.00 90.75 91 ALA A O 1
ATOM 770 N N . SER A 1 92 ? -4.756 19.785 -3.686 1.00 93.62 92 SER A N 1
ATOM 771 C CA . SER A 1 92 ? -4.303 18.629 -4.448 1.00 93.62 92 SER A CA 1
ATOM 772 C C . SER A 1 92 ? -4.662 17.316 -3.744 1.00 93.62 92 SER A C 1
ATOM 774 O O . SER A 1 92 ? -4.981 17.271 -2.553 1.00 93.62 92 SER A O 1
ATOM 776 N N . ASP A 1 93 ? -4.582 16.204 -4.472 1.00 93.31 93 ASP A N 1
ATOM 777 C CA . ASP A 1 93 ? -4.848 14.884 -3.892 1.00 93.31 93 ASP A CA 1
ATOM 778 C C . ASP A 1 93 ? -3.843 14.503 -2.795 1.00 93.31 93 ASP A C 1
ATOM 780 O O . ASP A 1 93 ? -4.187 13.759 -1.875 1.00 93.31 93 ASP A O 1
ATOM 784 N N . GLU A 1 94 ? -2.607 15.001 -2.863 1.00 91.50 94 GLU A N 1
ATOM 785 C CA . GLU A 1 94 ? -1.597 14.779 -1.823 1.00 91.50 94 GLU A CA 1
ATOM 786 C C . GLU A 1 94 ? -1.928 15.550 -0.546 1.00 91.50 94 GLU A C 1
ATOM 788 O O . GLU A 1 94 ? -1.927 14.970 0.541 1.00 91.50 94 GLU A O 1
ATOM 793 N N . GLU A 1 95 ? -2.329 16.813 -0.679 1.00 93.38 95 GLU A N 1
ATOM 794 C CA . GLU A 1 95 ? -2.768 17.635 0.449 1.00 93.38 95 GLU A CA 1
ATOM 795 C C . GLU A 1 95 ? -4.030 17.052 1.091 1.00 93.38 95 GLU A C 1
ATOM 797 O O . GLU A 1 95 ? -4.114 16.937 2.313 1.00 93.38 95 GLU A O 1
ATOM 802 N N . LYS A 1 96 ? -4.988 16.569 0.290 1.00 95.31 96 LYS A N 1
ATOM 803 C CA . LYS A 1 96 ? -6.177 15.873 0.806 1.00 95.31 96 LYS A CA 1
ATOM 804 C C . LYS A 1 96 ? -5.811 14.612 1.587 1.00 95.31 96 LYS A C 1
ATOM 806 O O . LYS A 1 96 ? -6.430 14.349 2.621 1.00 95.31 96 LYS A O 1
ATOM 811 N N . LYS A 1 97 ? -4.822 13.826 1.141 1.00 94.56 97 LYS A N 1
ATOM 812 C CA . LYS A 1 97 ? -4.337 12.647 1.889 1.00 94.56 97 LYS A CA 1
ATOM 813 C C . LYS A 1 97 ? -3.750 13.055 3.236 1.00 94.56 97 LYS A C 1
ATOM 815 O O . LYS A 1 97 ? -4.117 12.455 4.245 1.00 94.56 97 LYS A O 1
ATOM 820 N N . TYR A 1 98 ? -2.917 14.090 3.252 1.00 95.75 98 TYR A N 1
ATOM 821 C CA . TYR A 1 98 ? -2.321 14.623 4.471 1.00 95.75 98 TYR A CA 1
ATOM 822 C C . TYR A 1 98 ? -3.372 15.152 5.459 1.00 95.75 98 TYR A C 1
ATOM 824 O O . TYR A 1 98 ? -3.426 14.695 6.598 1.00 95.75 98 TYR A O 1
ATOM 832 N N . ILE A 1 99 ? -4.298 16.002 5.004 1.00 95.94 99 ILE A N 1
ATOM 833 C CA . ILE A 1 99 ? -5.403 16.532 5.826 1.00 95.94 99 ILE A CA 1
ATOM 834 C C . ILE A 1 99 ? -6.266 15.391 6.385 1.00 95.94 99 ILE A C 1
ATOM 836 O O . ILE A 1 99 ? -6.693 15.416 7.542 1.00 95.94 99 ILE A O 1
ATOM 840 N N . THR A 1 100 ? -6.517 14.356 5.577 1.00 96.69 100 THR A N 1
ATOM 841 C CA . THR A 1 100 ? -7.260 13.167 6.018 1.00 96.69 100 THR A CA 1
ATOM 842 C C . THR A 1 100 ? -6.511 12.415 7.110 1.00 96.69 100 THR A C 1
ATOM 844 O O . THR A 1 100 ? -7.130 12.011 8.092 1.00 96.69 100 THR A O 1
ATOM 847 N N . TRP A 1 101 ? -5.198 12.236 6.952 1.00 97.19 101 TRP A N 1
ATOM 848 C CA . TRP A 1 101 ? -4.341 11.596 7.945 1.00 97.19 101 TRP A CA 1
ATOM 849 C C . TRP A 1 101 ? -4.344 12.374 9.267 1.00 97.19 101 TRP A C 1
ATOM 851 O O . TRP A 1 101 ? -4.623 11.770 10.304 1.00 97.19 101 TRP A O 1
ATOM 861 N N . GLN A 1 102 ? -4.166 13.700 9.224 1.00 96.88 102 GLN A N 1
ATOM 862 C CA . GLN A 1 102 ? -4.212 14.565 10.411 1.00 96.88 102 GLN A CA 1
ATOM 863 C C . GLN A 1 102 ? -5.572 14.482 11.115 1.00 96.88 102 GLN A C 1
ATOM 865 O O . GLN A 1 102 ? -5.650 14.259 12.324 1.00 96.88 102 GLN A O 1
ATOM 870 N N . THR A 1 103 ? -6.663 14.588 10.348 1.00 97.69 103 THR A N 1
ATOM 871 C CA . THR A 1 103 ? -8.028 14.506 10.891 1.00 97.69 103 THR A CA 1
ATOM 872 C C . THR A 1 103 ? -8.284 13.152 11.552 1.00 97.69 103 THR A C 1
ATOM 874 O O . THR A 1 103 ? -8.861 13.097 12.638 1.00 97.69 103 THR A O 1
ATOM 877 N N . ALA A 1 104 ? -7.850 12.058 10.920 1.00 97.81 104 ALA A N 1
ATOM 878 C CA . ALA A 1 104 ? -8.000 10.717 11.470 1.00 97.81 104 ALA A CA 1
ATOM 879 C C . ALA A 1 104 ? -7.229 10.558 12.789 1.00 97.81 104 ALA A C 1
ATOM 881 O O . ALA A 1 104 ? -7.804 10.062 13.756 1.00 97.81 104 ALA A O 1
ATOM 882 N N . HIS A 1 105 ? -5.976 11.023 12.856 1.00 97.00 105 HIS A N 1
ATOM 883 C CA . HIS A 1 105 ? -5.149 10.939 14.065 1.00 97.00 105 HIS A CA 1
ATOM 884 C C . HIS A 1 105 ? -5.754 11.730 15.225 1.00 97.00 105 HIS A C 1
ATOM 886 O O . HIS A 1 105 ? -5.886 11.197 16.328 1.00 97.00 105 HIS A O 1
ATOM 892 N N . ALA A 1 106 ? -6.204 12.962 14.972 1.00 97.69 106 ALA A N 1
ATOM 893 C CA . ALA A 1 106 ? -6.859 13.785 15.984 1.00 97.69 106 ALA A CA 1
ATOM 894 C C . ALA A 1 106 ? -8.164 13.146 16.494 1.00 97.69 106 ALA A C 1
ATOM 896 O O . ALA A 1 106 ? -8.415 13.102 17.700 1.00 97.69 106 ALA A O 1
ATOM 897 N N . ASP A 1 107 ? -8.994 12.612 15.594 1.00 98.06 107 ASP A N 1
ATOM 898 C CA . ASP A 1 107 ? -10.255 11.965 15.965 1.00 98.06 107 ASP A CA 1
ATOM 899 C C . ASP A 1 107 ? -10.020 10.669 16.766 1.00 98.06 107 ASP A C 1
ATOM 901 O O . ASP A 1 107 ? -10.636 10.458 17.813 1.00 98.06 107 ASP A O 1
ATOM 905 N N . ILE A 1 108 ? -9.064 9.832 16.343 1.00 98.00 108 ILE A N 1
ATOM 906 C CA . ILE A 1 108 ? -8.649 8.626 17.077 1.00 98.00 108 ILE A CA 1
ATOM 907 C C . ILE A 1 108 ? -8.121 8.989 18.470 1.00 98.00 108 ILE A C 1
ATOM 909 O O . ILE A 1 108 ? -8.522 8.362 19.455 1.00 98.00 108 ILE A O 1
ATOM 913 N N . ALA A 1 109 ? -7.264 10.006 18.583 1.00 97.50 109 ALA A N 1
ATOM 914 C CA . ALA A 1 109 ? -6.724 10.458 19.864 1.00 97.50 109 ALA A CA 1
ATOM 915 C C . ALA A 1 109 ? -7.840 10.912 20.818 1.00 97.50 109 ALA A C 1
ATOM 917 O O . ALA A 1 109 ? -7.886 10.476 21.971 1.00 97.50 109 ALA A O 1
ATOM 918 N N . ASN A 1 110 ? -8.799 11.699 20.323 1.00 97.88 110 ASN A N 1
ATOM 919 C CA . ASN A 1 110 ? -9.963 12.136 21.095 1.00 97.88 110 ASN A CA 1
ATOM 920 C C . ASN A 1 110 ? -10.840 10.960 21.551 1.00 97.88 110 ASN A C 1
ATOM 922 O O . ASN A 1 110 ? -11.326 10.941 22.683 1.00 97.88 110 ASN A O 1
ATOM 926 N N . LEU A 1 111 ? -11.054 9.964 20.688 1.00 97.75 111 LEU A N 1
ATOM 927 C CA . LEU A 1 111 ? -11.790 8.748 21.041 1.00 97.75 111 LEU A CA 1
ATOM 928 C C . LEU A 1 111 ? -11.061 7.945 22.129 1.00 97.75 111 LEU A C 1
ATOM 930 O O . LEU A 1 111 ? -11.702 7.502 23.084 1.00 97.75 111 LEU A O 1
ATOM 934 N N . ARG A 1 112 ? -9.734 7.809 22.031 1.00 97.38 112 ARG A N 1
ATOM 935 C CA . ARG A 1 112 ? -8.899 7.134 23.039 1.00 97.38 112 ARG A CA 1
ATOM 936 C C . ARG A 1 112 ? -8.936 7.839 24.392 1.00 97.38 112 ARG A C 1
ATOM 938 O O . ARG A 1 112 ? -9.108 7.169 25.405 1.00 97.38 112 ARG A O 1
ATOM 945 N N . GLN A 1 113 ? -8.859 9.170 24.416 1.00 97.56 113 GLN A N 1
ATOM 946 C CA . GLN A 1 113 ? -8.992 9.959 25.650 1.00 97.56 113 GLN A CA 1
ATOM 947 C C . GLN A 1 113 ? -10.348 9.738 26.338 1.00 97.56 113 GLN A C 1
ATOM 949 O O . GLN A 1 113 ? -10.431 9.734 27.562 1.00 97.56 113 GLN A O 1
ATOM 954 N N . LYS A 1 114 ? -11.405 9.478 25.560 1.00 96.88 114 LYS A N 1
ATOM 955 C CA . LYS A 1 114 ? -12.745 9.125 26.061 1.00 96.88 114 LYS A CA 1
ATOM 956 C C . LYS A 1 114 ? -12.901 7.637 26.410 1.00 96.88 114 LYS A C 1
ATOM 958 O O . LYS A 1 114 ? -14.013 7.184 26.668 1.00 96.88 114 LYS A O 1
ATOM 963 N N . GLY A 1 115 ? -11.817 6.862 26.392 1.00 97.25 115 GLY A N 1
ATOM 964 C CA . GLY A 1 115 ? -11.806 5.440 26.740 1.00 97.25 115 GLY A CA 1
ATOM 965 C C . GLY A 1 115 ? -12.323 4.500 25.647 1.00 97.25 115 GLY A C 1
ATOM 966 O O . GLY A 1 115 ? -12.501 3.309 25.910 1.00 97.25 115 GLY A O 1
ATOM 967 N N . TYR A 1 116 ? -12.564 4.988 24.425 1.00 97.50 116 TYR A N 1
ATOM 968 C CA . TYR A 1 116 ? -13.000 4.130 23.326 1.00 97.50 116 TYR A CA 1
ATOM 969 C C . TYR A 1 116 ? -11.869 3.187 22.896 1.00 97.50 116 TYR A C 1
ATOM 971 O O . TYR A 1 116 ? -10.746 3.617 22.629 1.00 97.50 116 TYR A O 1
ATOM 979 N N . LYS A 1 117 ? -12.195 1.897 22.773 1.00 96.00 117 LYS A N 1
ATOM 980 C CA . LYS A 1 117 ? -11.312 0.855 22.237 1.00 96.00 117 LYS A CA 1
ATOM 981 C C . LYS A 1 117 ? -11.879 0.365 20.911 1.00 96.00 117 LYS A C 1
ATOM 983 O O . LYS A 1 117 ? -13.047 -0.022 20.839 1.00 96.00 117 LYS A O 1
ATOM 988 N N . GLY A 1 118 ? -11.071 0.416 19.862 1.00 96.00 118 GLY A N 1
ATOM 989 C CA . GLY A 1 118 ? -11.470 -0.023 18.537 1.00 96.00 118 GLY A CA 1
ATOM 990 C C . GLY A 1 118 ? -11.440 -1.538 18.388 1.00 96.00 118 GLY A C 1
ATOM 991 O O . GLY A 1 118 ? -10.894 -2.275 19.209 1.00 96.00 118 GLY A O 1
ATOM 992 N N . VAL A 1 119 ? -12.054 -2.018 17.308 1.00 97.56 119 VAL A N 1
ATOM 993 C CA . VAL A 1 119 ? -11.982 -3.441 16.957 1.00 97.56 119 VAL A CA 1
ATOM 994 C C . VAL A 1 119 ? -10.654 -3.694 16.264 1.00 97.56 119 VAL A C 1
ATOM 996 O O . VAL A 1 119 ? -10.341 -3.011 15.287 1.00 97.56 119 VAL A O 1
ATOM 999 N N . LYS A 1 120 ? -9.901 -4.677 16.755 1.00 98.50 120 LYS A N 1
ATOM 1000 C CA . LYS A 1 120 ? -8.560 -4.979 16.268 1.00 98.50 120 LYS A CA 1
ATOM 1001 C C . LYS A 1 120 ? -8.550 -6.171 15.323 1.00 98.50 120 LYS A C 1
ATOM 1003 O O . LYS A 1 120 ? -9.276 -7.150 15.512 1.00 98.50 120 LYS A O 1
ATOM 1008 N N . PHE A 1 121 ? -7.705 -6.079 14.309 1.00 98.62 121 PHE A N 1
ATOM 1009 C CA . PHE A 1 121 ? -7.458 -7.148 13.356 1.00 98.62 121 PHE A CA 1
ATOM 1010 C C . PHE A 1 121 ? -5.969 -7.275 13.095 1.00 98.62 121 PHE A C 1
ATOM 1012 O O . PHE A 1 121 ? -5.237 -6.294 13.116 1.00 98.62 121 PHE A O 1
ATOM 1019 N N . GLU A 1 122 ? -5.546 -8.483 12.782 1.00 98.62 122 GLU A N 1
ATOM 1020 C CA . GLU A 1 122 ? -4.266 -8.776 12.167 1.00 98.62 122 GLU A CA 1
ATOM 1021 C C . GLU A 1 122 ? -4.525 -9.371 10.784 1.00 98.62 122 GLU A C 1
ATOM 1023 O O . GLU A 1 122 ? -5.366 -10.263 10.616 1.00 98.62 122 GLU A O 1
ATOM 1028 N N . ILE A 1 123 ? -3.833 -8.842 9.784 1.00 98.69 123 ILE A N 1
ATOM 1029 C CA . ILE A 1 123 ? -4.035 -9.144 8.372 1.00 98.69 123 ILE A CA 1
ATOM 1030 C C . ILE A 1 123 ? -2.730 -9.713 7.823 1.00 98.69 123 ILE A C 1
ATOM 1032 O O . ILE A 1 123 ? -1.661 -9.144 8.025 1.00 98.69 123 ILE A O 1
ATOM 1036 N N . PHE A 1 124 ? -2.836 -10.832 7.110 1.00 98.50 124 PHE A N 1
ATOM 1037 C CA . PHE A 1 124 ? -1.722 -11.531 6.474 1.00 98.50 124 PHE A CA 1
ATOM 1038 C C . PHE A 1 124 ? -1.899 -11.441 4.957 1.00 98.50 124 PHE A C 1
ATOM 104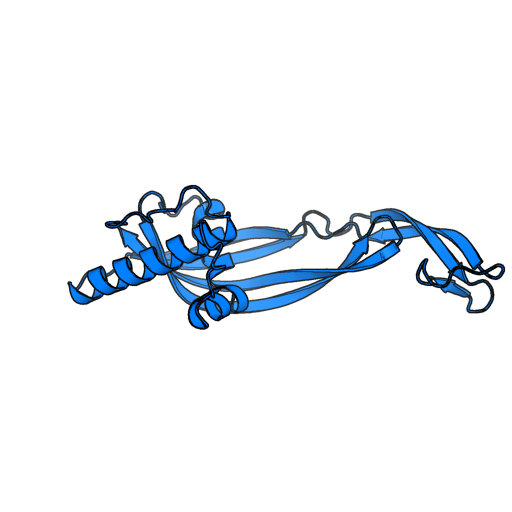0 O O . PHE A 1 124 ? -2.569 -12.296 4.359 1.00 98.50 124 PHE A O 1
ATOM 1047 N N . PRO A 1 125 ? -1.399 -10.375 4.317 1.00 98.19 125 PRO A N 1
ATOM 1048 C CA . PRO A 1 125 ? -1.440 -10.258 2.871 1.00 98.19 125 PRO A CA 1
ATOM 1049 C C . PRO A 1 125 ? -0.284 -11.047 2.234 1.00 98.19 125 PRO A C 1
ATOM 1051 O O . PRO A 1 125 ? 0.679 -11.441 2.883 1.00 98.19 125 PRO A O 1
ATOM 1054 N N . LYS A 1 126 ? -0.364 -11.241 0.924 1.00 97.50 126 LYS A N 1
ATOM 1055 C CA . LYS A 1 126 ? 0.721 -11.741 0.087 1.00 97.50 126 LYS A CA 1
ATOM 1056 C C . LYS A 1 126 ? 0.867 -10.821 -1.105 1.00 97.50 126 LYS A C 1
ATOM 1058 O O . LYS A 1 126 ? -0.073 -10.698 -1.890 1.00 97.50 126 LYS A O 1
ATOM 1063 N N . LEU A 1 127 ? 2.043 -10.222 -1.250 1.00 97.12 127 LEU A N 1
ATOM 1064 C CA . LEU A 1 127 ? 2.373 -9.430 -2.424 1.00 97.12 127 LEU A CA 1
ATOM 1065 C C . LEU A 1 127 ? 2.500 -10.349 -3.651 1.00 97.12 127 LEU A C 1
ATOM 1067 O O . LEU A 1 127 ? 3.207 -11.361 -3.626 1.00 97.12 127 LEU A O 1
ATOM 1071 N N . VAL A 1 128 ? 1.807 -10.009 -4.735 1.00 96.19 128 VAL A N 1
ATOM 1072 C CA . VAL A 1 128 ? 1.819 -10.762 -5.994 1.00 96.19 128 VAL A CA 1
ATOM 1073 C C . VAL A 1 128 ? 2.134 -9.841 -7.168 1.00 96.19 128 VAL A C 1
ATOM 1075 O O . VAL A 1 128 ? 1.605 -8.740 -7.270 1.00 96.19 128 VAL A O 1
ATOM 1078 N N . ASN A 1 129 ? 2.998 -10.293 -8.079 1.00 95.00 129 ASN A N 1
ATOM 1079 C CA . ASN A 1 129 ? 3.234 -9.609 -9.350 1.00 95.00 129 ASN A CA 1
ATOM 1080 C C . ASN A 1 129 ? 2.357 -10.248 -10.433 1.00 95.00 129 ASN A C 1
ATOM 1082 O O . ASN A 1 129 ? 2.652 -11.348 -10.903 1.00 95.00 129 ASN A O 1
ATOM 1086 N N . LEU A 1 130 ? 1.313 -9.546 -10.870 1.00 95.31 130 LEU A N 1
ATOM 1087 C CA . LEU A 1 130 ? 0.388 -9.992 -11.919 1.00 95.31 130 LEU A CA 1
ATOM 1088 C C . LEU A 1 130 ? 1.051 -10.110 -13.306 1.00 95.31 130 LEU A C 1
ATOM 1090 O O . LEU A 1 130 ? 0.489 -10.710 -14.226 1.00 95.31 130 LEU A O 1
ATOM 1094 N N . ASN A 1 131 ? 2.253 -9.552 -13.463 1.00 94.81 131 ASN A N 1
ATOM 1095 C CA . ASN A 1 131 ? 3.087 -9.662 -14.658 1.00 94.81 131 ASN A CA 1
ATOM 1096 C C . ASN A 1 131 ? 4.278 -10.614 -14.473 1.00 94.81 131 ASN A C 1
ATOM 1098 O O . ASN A 1 131 ? 5.169 -10.648 -15.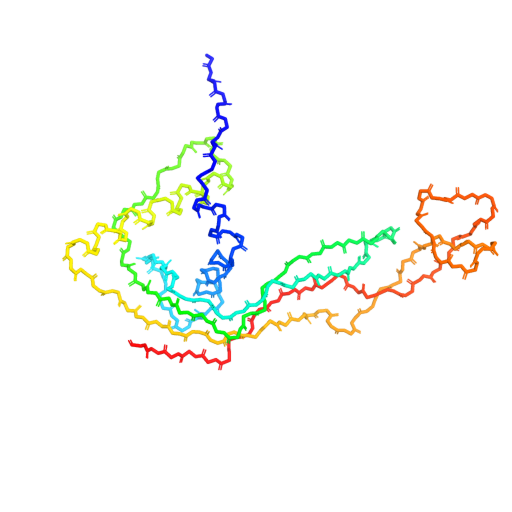321 1.00 94.81 131 ASN A O 1
ATOM 1102 N N . LYS A 1 132 ? 4.310 -11.413 -13.398 1.00 92.75 132 LYS A N 1
ATOM 1103 C CA . LYS A 1 132 ? 5.370 -12.406 -13.186 1.00 92.75 132 LYS A CA 1
ATOM 1104 C C . LYS A 1 132 ? 5.469 -13.347 -14.391 1.00 92.75 132 LYS A C 1
ATOM 1106 O O . LYS A 1 132 ? 4.473 -13.920 -14.819 1.00 92.75 132 LYS A O 1
ATOM 1111 N N . GLY A 1 133 ? 6.681 -13.496 -14.927 1.00 92.44 133 GLY A N 1
ATOM 1112 C CA . GLY A 1 133 ? 6.958 -14.350 -16.087 1.00 92.44 133 GLY A CA 1
ATOM 1113 C C . GLY A 1 133 ? 6.496 -13.786 -17.436 1.00 92.44 133 GLY A C 1
ATOM 1114 O O . GLY A 1 133 ? 6.665 -14.460 -18.449 1.00 92.44 133 GLY A O 1
ATOM 1115 N N . LYS A 1 134 ? 5.938 -12.568 -17.482 1.00 94.06 134 LYS A N 1
ATOM 1116 C CA . LYS A 1 134 ? 5.571 -11.902 -18.737 1.00 94.06 134 LYS A CA 1
ATOM 1117 C C . LYS A 1 134 ? 6.719 -11.032 -19.242 1.00 94.06 134 LYS A C 1
ATOM 1119 O O . LYS A 1 134 ? 7.379 -10.337 -18.468 1.00 94.06 134 LYS A O 1
ATOM 1124 N N . TYR A 1 135 ? 6.916 -11.049 -20.553 1.00 93.12 135 TYR A N 1
ATOM 1125 C CA . TYR A 1 135 ? 7.984 -10.328 -21.236 1.00 93.12 135 TYR A CA 1
ATOM 1126 C C . TYR A 1 135 ? 7.412 -9.484 -22.368 1.00 93.12 135 TYR A C 1
ATOM 1128 O O . TYR A 1 135 ? 6.382 -9.830 -22.942 1.00 93.12 135 TYR A O 1
ATOM 1136 N N . GLN A 1 136 ? 8.116 -8.411 -22.695 1.00 91.62 136 GLN A N 1
ATOM 1137 C CA . GLN A 1 136 ? 7.883 -7.582 -23.868 1.00 91.62 136 GLN A CA 1
ATOM 1138 C C . GLN A 1 136 ? 9.168 -7.486 -24.685 1.00 91.62 136 GLN A C 1
ATOM 1140 O O . GLN A 1 136 ? 10.270 -7.635 -24.148 1.00 91.62 136 GLN A O 1
ATOM 1145 N N . THR A 1 137 ? 9.015 -7.238 -25.978 1.00 93.62 137 THR A N 1
ATOM 1146 C CA . THR A 1 137 ? 10.129 -6.891 -26.855 1.00 93.62 137 THR A CA 1
ATOM 1147 C C . THR A 1 137 ? 10.175 -5.379 -26.973 1.00 93.62 137 THR A C 1
ATOM 1149 O O . THR A 1 137 ? 9.164 -4.756 -27.286 1.00 93.62 137 THR A O 1
ATOM 1152 N N . ILE A 1 138 ? 11.337 -4.804 -26.700 1.00 90.06 138 ILE A N 1
ATOM 1153 C CA . ILE A 1 138 ? 11.605 -3.378 -26.869 1.00 90.06 138 ILE A CA 1
ATOM 1154 C C . ILE A 1 138 ? 12.795 -3.203 -27.804 1.00 90.06 138 ILE A C 1
ATOM 1156 O O . ILE A 1 138 ? 13.684 -4.055 -27.846 1.00 90.06 138 ILE A O 1
ATOM 1160 N N . GLN A 1 139 ? 12.844 -2.079 -28.507 1.00 90.06 139 GLN A N 1
ATOM 1161 C CA . GLN A 1 139 ? 14.037 -1.699 -29.245 1.00 90.06 139 GLN A CA 1
ATOM 1162 C C . GLN A 1 139 ? 15.041 -1.080 -28.264 1.00 90.06 139 GLN A C 1
ATOM 1164 O O . GLN A 1 139 ? 14.703 -0.188 -27.488 1.00 90.06 139 GLN A O 1
ATOM 1169 N N . SER A 1 140 ? 16.269 -1.590 -28.230 1.00 89.88 140 SER A N 1
ATOM 1170 C CA . SER A 1 140 ? 17.316 -1.148 -27.301 1.00 89.88 140 SER A CA 1
ATOM 1171 C C . SER A 1 140 ? 18.651 -0.964 -28.014 1.00 89.88 140 SER A C 1
ATOM 1173 O O . SER A 1 140 ? 18.895 -1.547 -29.070 1.00 89.88 140 SER A O 1
ATOM 1175 N N . VAL A 1 141 ? 19.527 -0.149 -27.425 1.00 90.88 141 VAL A N 1
ATOM 1176 C CA . VAL A 1 141 ? 20.841 0.159 -27.995 1.00 90.88 141 VAL A CA 1
ATOM 1177 C C . VAL A 1 141 ? 21.854 -0.916 -27.617 1.00 90.88 141 VAL A C 1
ATOM 1179 O O . VAL A 1 141 ? 22.094 -1.176 -26.437 1.00 90.88 141 VAL A O 1
ATOM 1182 N N . TRP A 1 142 ? 22.465 -1.524 -28.627 1.00 92.81 142 TRP A N 1
ATOM 1183 C CA . TRP A 1 142 ? 23.545 -2.492 -28.503 1.00 92.81 142 TRP A CA 1
ATOM 1184 C C . TRP A 1 142 ? 24.872 -1.863 -28.919 1.00 92.81 142 TRP A C 1
ATOM 1186 O O . TRP A 1 142 ? 25.004 -1.377 -30.041 1.00 92.81 142 TRP A O 1
ATOM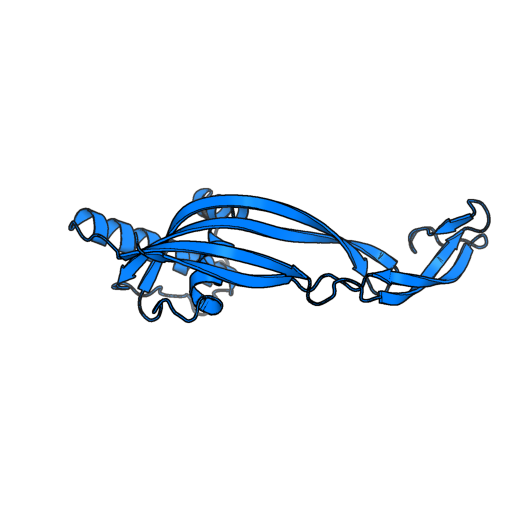 1196 N N . SER A 1 143 ? 25.870 -1.892 -28.040 1.00 93.94 143 SER A N 1
ATOM 1197 C CA . SER A 1 143 ? 27.233 -1.470 -28.366 1.00 93.94 143 SER A CA 1
ATOM 1198 C C . SER A 1 143 ? 27.980 -2.610 -29.053 1.00 93.94 143 SER A C 1
ATOM 1200 O O . SER A 1 143 ? 28.168 -3.675 -28.464 1.00 93.94 143 SER A O 1
ATOM 1202 N N . LYS A 1 144 ? 28.461 -2.383 -30.282 1.00 94.56 144 LYS A N 1
ATOM 1203 C CA . LYS A 1 144 ? 29.289 -3.359 -31.012 1.00 94.56 144 LYS A CA 1
ATOM 1204 C C . LYS A 1 144 ? 30.695 -3.485 -30.418 1.00 94.56 144 LYS A C 1
ATOM 1206 O O . LYS A 1 144 ? 31.300 -4.539 -30.545 1.00 94.56 144 LYS A O 1
ATOM 1211 N N . ILE A 1 145 ? 31.200 -2.433 -29.762 1.00 92.75 145 ILE A N 1
ATOM 1212 C CA . ILE A 1 145 ? 32.545 -2.413 -29.158 1.00 92.75 145 ILE A CA 1
ATOM 1213 C C . ILE A 1 145 ? 32.573 -3.240 -27.874 1.00 92.75 145 ILE A C 1
ATOM 1215 O O . ILE A 1 145 ? 33.422 -4.108 -27.710 1.00 92.75 145 ILE A O 1
ATOM 1219 N N . SER A 1 146 ? 31.644 -2.966 -26.958 1.00 91.31 146 SER A N 1
ATOM 1220 C CA . SER A 1 146 ? 31.592 -3.627 -25.647 1.00 91.31 146 SER A CA 1
ATOM 1221 C C . SER A 1 146 ? 30.677 -4.849 -25.613 1.00 91.31 146 SER A C 1
ATOM 1223 O O . SE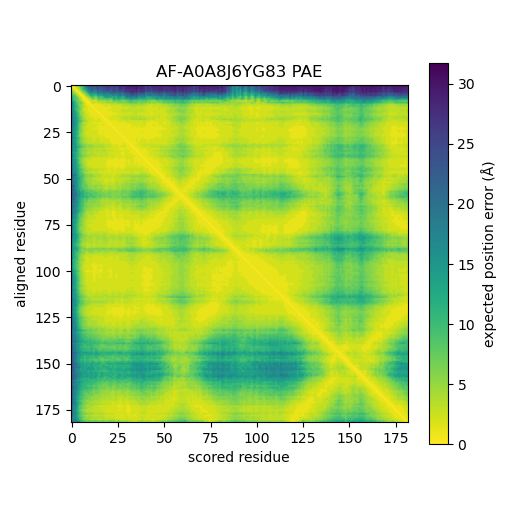R A 1 146 ? 30.569 -5.492 -24.574 1.00 91.31 146 SER A O 1
ATOM 1225 N N . ASN A 1 147 ? 30.032 -5.180 -26.737 1.00 92.56 147 ASN A N 1
ATOM 1226 C CA . ASN A 1 147 ? 29.154 -6.337 -26.898 1.00 92.56 147 ASN A CA 1
ATOM 1227 C C . ASN A 1 147 ? 28.098 -6.448 -25.779 1.00 92.56 147 ASN A C 1
ATOM 1229 O O . ASN A 1 147 ? 27.877 -7.516 -25.208 1.00 92.56 147 ASN A O 1
ATOM 1233 N N . GLN A 1 148 ? 27.476 -5.315 -25.444 1.00 91.62 148 GLN A N 1
ATOM 1234 C CA . GLN A 1 148 ? 26.504 -5.195 -24.358 1.00 91.62 148 GLN A CA 1
ATOM 1235 C C . GLN A 1 148 ? 25.417 -4.162 -24.678 1.00 91.62 148 GLN A C 1
ATOM 1237 O O . GLN A 1 148 ? 25.605 -3.264 -25.505 1.00 91.62 148 GLN A O 1
ATOM 1242 N N . TRP A 1 149 ? 24.289 -4.257 -23.972 1.00 89.19 149 TRP A N 1
ATOM 1243 C CA . TRP A 1 149 ? 23.250 -3.227 -23.982 1.00 89.19 149 TRP A CA 1
ATOM 1244 C C . TRP A 1 149 ? 23.753 -1.963 -23.279 1.00 89.19 149 TRP A C 1
ATOM 1246 O O . TRP A 1 149 ? 24.336 -2.050 -22.199 1.00 89.19 149 TRP A O 1
ATOM 1256 N N . VAL A 1 150 ? 23.502 -0.792 -23.862 1.00 87.44 150 VAL A N 1
ATOM 1257 C CA . VAL A 1 150 ? 23.872 0.511 -23.285 1.00 87.44 150 VAL A CA 1
ATOM 1258 C C . VAL A 1 150 ? 22.659 1.440 -23.227 1.00 87.44 150 VAL A C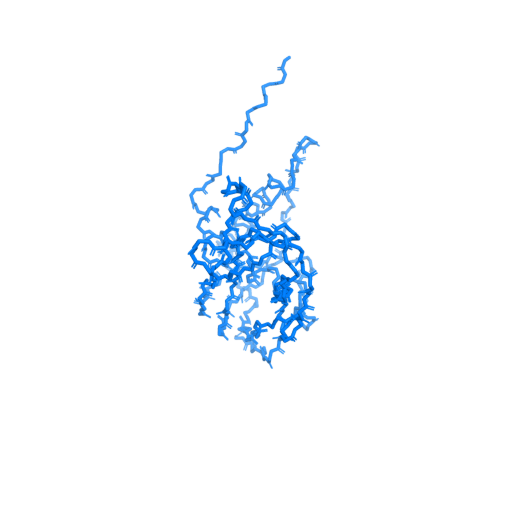 1
ATOM 1260 O O . VAL A 1 150 ? 21.666 1.221 -23.922 1.00 87.44 150 VAL A O 1
ATOM 1263 N N . SER A 1 151 ? 22.719 2.472 -22.378 1.00 81.88 151 SER A N 1
ATOM 1264 C CA . SER A 1 151 ? 21.687 3.518 -22.360 1.00 81.88 151 SER A CA 1
ATOM 1265 C C . SER A 1 151 ? 21.587 4.183 -23.732 1.00 81.88 151 SER A C 1
ATOM 1267 O O . SER A 1 151 ? 22.602 4.382 -24.402 1.00 81.88 151 SER A O 1
ATOM 1269 N N . ALA A 1 152 ? 20.374 4.586 -24.118 1.00 81.75 152 ALA A N 1
ATOM 1270 C CA . ALA A 1 152 ? 20.145 5.360 -25.337 1.00 81.75 152 ALA A CA 1
ATOM 1271 C C . ALA A 1 152 ? 20.952 6.670 -25.374 1.00 81.75 152 ALA A C 1
ATOM 1273 O O . ALA A 1 152 ? 21.278 7.166 -26.446 1.00 81.75 152 ALA A O 1
ATOM 1274 N N . GLU A 1 153 ? 21.329 7.193 -24.208 1.00 83.50 153 GLU A N 1
ATOM 1275 C CA . GLU A 1 153 ? 22.179 8.378 -24.058 1.00 83.50 153 GLU A CA 1
ATOM 1276 C C . GLU A 1 153 ? 23.621 8.157 -24.553 1.00 83.50 153 GLU A C 1
ATOM 1278 O O . GLU A 1 153 ? 24.295 9.116 -24.911 1.00 83.50 153 GLU A O 1
ATOM 1283 N N . TYR A 1 154 ? 24.085 6.904 -24.629 1.00 83.44 154 TYR A N 1
ATOM 1284 C CA . TYR A 1 154 ? 25.415 6.537 -25.135 1.00 83.44 154 TYR A CA 1
ATOM 1285 C C . TYR A 1 154 ? 25.390 6.077 -26.599 1.00 83.44 154 TYR A C 1
ATOM 1287 O O . TYR A 1 154 ? 26.319 5.406 -27.055 1.00 83.44 154 TYR A O 1
ATOM 1295 N N . PHE A 1 155 ? 24.322 6.385 -27.343 1.00 87.38 155 PHE A N 1
ATOM 1296 C CA . PHE A 1 155 ? 24.219 5.993 -28.743 1.00 87.38 155 PHE A CA 1
ATOM 1297 C C . PHE A 1 155 ? 25.311 6.671 -29.581 1.00 87.38 155 PHE A C 1
ATOM 1299 O O . PHE A 1 155 ? 25.415 7.894 -29.641 1.00 87.38 155 PHE A O 1
ATOM 1306 N N . THR A 1 156 ? 26.115 5.860 -30.261 1.00 90.12 156 THR A N 1
ATOM 1307 C CA . THR A 1 156 ? 27.190 6.303 -31.161 1.00 90.12 156 THR A CA 1
ATOM 1308 C C . THR A 1 156 ? 27.133 5.523 -32.475 1.00 90.12 156 THR A C 1
ATOM 1310 O O . THR A 1 156 ? 26.372 4.567 -32.605 1.00 90.12 156 THR A O 1
ATOM 1313 N N . SER A 1 157 ? 27.979 5.865 -33.451 1.00 92.31 157 SER A N 1
ATOM 1314 C CA . SER A 1 157 ? 28.129 5.095 -34.703 1.00 92.31 157 SER A CA 1
ATOM 1315 C C . SER A 1 157 ? 28.578 3.638 -34.481 1.00 92.31 157 SER A C 1
ATOM 1317 O O . SER A 1 157 ? 28.361 2.760 -35.324 1.00 92.31 157 SER A O 1
ATOM 1319 N N . ALA A 1 158 ? 29.171 3.356 -33.319 1.00 92.56 158 ALA A N 1
ATOM 1320 C CA . ALA A 1 158 ? 29.534 2.015 -32.881 1.00 92.56 158 ALA A CA 1
ATOM 1321 C C . ALA A 1 158 ? 28.370 1.242 -32.234 1.00 92.56 158 ALA A C 1
ATOM 1323 O O . ALA A 1 158 ? 28.554 0.099 -31.814 1.00 92.56 158 ALA A O 1
ATOM 1324 N N . CYS A 1 159 ? 27.177 1.830 -32.172 1.00 94.06 159 CYS A N 1
ATOM 1325 C CA . CYS A 1 159 ? 25.974 1.192 -31.664 1.00 94.06 159 CYS A CA 1
ATOM 1326 C C . CYS A 1 159 ? 25.025 0.791 -32.796 1.00 94.06 159 CYS A C 1
ATOM 1328 O O . CYS A 1 159 ? 25.116 1.280 -33.921 1.00 94.06 159 CYS A O 1
ATOM 1330 N N . GLU A 1 160 ? 24.096 -0.100 -32.485 1.00 94.00 160 GLU A N 1
ATOM 1331 C CA . GLU A 1 160 ? 22.963 -0.431 -33.343 1.00 94.00 160 GLU A CA 1
ATOM 1332 C C . GLU A 1 160 ? 21.718 -0.710 -32.506 1.00 94.00 160 GLU A C 1
ATOM 1334 O O . GLU A 1 160 ? 21.803 -1.023 -31.316 1.00 94.00 160 GLU A O 1
ATOM 1339 N N . LEU A 1 161 ? 20.549 -0.569 -33.123 1.00 91.75 161 LEU A N 1
ATOM 1340 C CA . LEU A 1 161 ? 19.280 -0.890 -32.485 1.00 91.75 161 LEU A CA 1
ATOM 1341 C C . LEU A 1 161 ? 18.994 -2.378 -32.666 1.00 91.75 161 LEU A C 1
ATOM 1343 O O . LEU A 1 161 ? 19.017 -2.889 -33.784 1.00 91.75 161 LEU A O 1
ATOM 1347 N N . ARG A 1 162 ? 18.713 -3.068 -31.562 1.00 92.19 162 ARG A N 1
ATOM 1348 C CA . ARG A 1 162 ? 18.322 -4.478 -31.557 1.00 92.19 162 ARG A CA 1
ATOM 1349 C C . ARG A 1 162 ? 17.079 -4.685 -30.713 1.00 92.19 162 ARG A C 1
ATOM 1351 O O . ARG A 1 162 ? 16.864 -3.991 -29.717 1.00 92.19 162 ARG A O 1
ATOM 1358 N N . ASP A 1 163 ? 16.315 -5.702 -31.082 1.00 92.06 163 ASP A N 1
ATOM 1359 C CA . ASP A 1 163 ? 15.197 -6.172 -30.281 1.00 92.06 163 ASP A CA 1
ATOM 1360 C C . ASP A 1 163 ? 15.711 -6.876 -29.025 1.00 92.06 163 ASP A C 1
ATOM 1362 O O . ASP A 1 163 ? 16.508 -7.817 -29.076 1.00 92.06 163 ASP A O 1
ATOM 1366 N N . ARG A 1 164 ? 15.237 -6.410 -27.872 1.00 90.25 164 ARG A N 1
ATOM 1367 C CA . ARG A 1 164 ? 15.568 -6.949 -26.559 1.00 90.25 164 ARG A CA 1
ATOM 1368 C C . ARG A 1 164 ? 14.304 -7.447 -25.885 1.00 90.25 164 ARG A C 1
ATOM 1370 O O . ARG A 1 164 ? 13.363 -6.689 -25.658 1.00 90.25 164 ARG A O 1
ATOM 1377 N N . LYS A 1 165 ? 14.311 -8.717 -25.483 1.00 91.69 165 LYS A N 1
ATOM 1378 C CA . LYS A 1 165 ? 13.267 -9.280 -24.625 1.00 91.69 165 LYS A CA 1
ATOM 1379 C C . LYS A 1 165 ? 13.531 -8.879 -23.174 1.00 91.69 165 LYS A C 1
ATOM 1381 O O . LYS A 1 165 ? 14.537 -9.287 -22.594 1.00 91.69 165 LYS A O 1
ATOM 1386 N N . VAL A 1 166 ? 12.633 -8.097 -22.584 1.00 90.50 166 VAL A N 1
ATOM 1387 C CA . VAL A 1 166 ? 12.723 -7.634 -21.189 1.00 90.50 166 VAL A CA 1
ATOM 1388 C C . VAL A 1 166 ? 11.473 -8.024 -20.398 1.00 90.50 166 VAL A C 1
ATOM 1390 O O . VAL A 1 166 ? 10.398 -8.160 -20.989 1.00 90.50 166 VAL A O 1
ATOM 1393 N N . PRO A 1 167 ? 11.567 -8.227 -19.072 1.00 90.69 167 PRO A N 1
ATOM 1394 C CA . PRO A 1 167 ? 10.384 -8.394 -18.233 1.00 90.69 167 PRO A CA 1
ATOM 1395 C C . PRO A 1 167 ? 9.457 -7.177 -18.340 1.00 90.69 167 PRO A C 1
ATOM 1397 O O . PRO A 1 167 ? 9.924 -6.037 -18.364 1.00 90.69 167 PRO A O 1
ATOM 1400 N N . ILE A 1 168 ? 8.144 -7.408 -18.383 1.00 90.69 168 ILE A N 1
ATOM 1401 C CA . ILE A 1 168 ? 7.163 -6.315 -18.303 1.00 90.69 168 ILE A CA 1
ATOM 1402 C C . ILE A 1 168 ? 7.236 -5.678 -16.912 1.00 90.69 168 ILE A C 1
ATOM 1404 O O . ILE A 1 168 ? 7.466 -6.382 -15.922 1.00 90.69 168 ILE A O 1
ATOM 1408 N N . LYS A 1 169 ? 6.989 -4.358 -16.832 1.00 91.62 169 LYS A N 1
ATOM 1409 C CA . LYS A 1 169 ? 6.863 -3.636 -15.558 1.00 91.62 169 LYS A CA 1
ATOM 1410 C C . LYS A 1 169 ? 6.007 -4.453 -14.569 1.00 91.62 169 LYS A C 1
ATOM 1412 O O . LYS A 1 169 ? 4.884 -4.843 -14.922 1.00 91.62 169 LYS A O 1
ATOM 1417 N N . PRO A 1 170 ? 6.501 -4.712 -13.344 1.00 92.44 170 PRO A N 1
ATOM 1418 C CA . PRO A 1 170 ? 5.721 -5.376 -12.313 1.00 92.44 170 PRO A CA 1
ATOM 1419 C C . PRO A 1 170 ? 4.369 -4.695 -12.119 1.00 92.44 170 PRO A C 1
ATOM 1421 O O . PRO A 1 170 ? 4.277 -3.470 -12.049 1.00 92.44 170 PRO A O 1
ATOM 1424 N N . LYS A 1 171 ? 3.315 -5.501 -12.020 1.00 94.19 171 LYS A N 1
ATOM 1425 C CA . LYS A 1 171 ? 1.996 -5.029 -11.607 1.00 94.19 171 LYS A CA 1
ATOM 1426 C C . LYS A 1 171 ? 1.695 -5.664 -10.263 1.00 94.19 171 LYS A C 1
ATOM 1428 O O . LYS A 1 171 ? 1.270 -6.817 -10.212 1.00 94.19 171 LYS A O 1
ATOM 1433 N N . TRP A 1 172 ? 2.006 -4.930 -9.204 1.00 94.38 172 TRP A N 1
ATOM 1434 C CA . TRP A 1 172 ? 1.847 -5.391 -7.834 1.00 94.38 172 TRP A CA 1
ATOM 1435 C C . TRP A 1 172 ? 0.384 -5.369 -7.398 1.00 94.38 172 TRP A C 1
ATOM 1437 O O . TRP A 1 172 ? -0.356 -4.444 -7.726 1.00 94.38 172 TRP A O 1
ATOM 1447 N N . ASP A 1 173 ? -0.009 -6.400 -6.663 1.00 95.12 173 ASP A N 1
ATOM 1448 C CA . ASP A 1 173 ? -1.305 -6.530 -6.005 1.00 95.12 173 ASP A CA 1
ATOM 1449 C C . ASP A 1 173 ? -1.127 -7.306 -4.687 1.00 95.12 173 ASP A C 1
ATOM 1451 O O . ASP A 1 173 ? -0.064 -7.892 -4.448 1.00 95.12 173 ASP A O 1
ATOM 1455 N N . TYR A 1 174 ? -2.150 -7.334 -3.834 1.00 97.44 174 TYR A N 1
ATOM 1456 C CA . TYR A 1 174 ? -2.145 -8.112 -2.598 1.00 97.44 174 TYR A CA 1
ATOM 1457 C C . TYR A 1 174 ? -3.292 -9.110 -2.559 1.00 97.44 174 TYR A C 1
ATOM 1459 O O . TYR A 1 174 ? -4.464 -8.759 -2.671 1.00 97.44 174 TYR A O 1
ATOM 1467 N N . HIS A 1 175 ? -2.958 -10.368 -2.294 1.00 97.19 175 HIS A N 1
ATOM 1468 C CA . HIS A 1 175 ? -3.942 -11.391 -1.961 1.00 97.19 175 HIS A CA 1
ATOM 1469 C C . HIS A 1 175 ? -4.004 -11.566 -0.448 1.00 97.19 175 HIS A C 1
ATOM 1471 O O . HIS A 1 175 ? -2.972 -11.715 0.203 1.00 97.19 175 HIS A O 1
ATOM 1477 N N . ILE A 1 176 ? -5.203 -11.575 0.127 1.00 98.06 176 ILE A N 1
ATOM 1478 C CA . ILE A 1 176 ? -5.365 -11.761 1.571 1.00 98.06 176 ILE A CA 1
ATOM 1479 C C . ILE A 1 176 ? -5.359 -13.254 1.884 1.00 98.06 176 ILE A C 1
ATOM 1481 O O . ILE A 1 176 ? -6.267 -13.974 1.476 1.00 98.06 176 ILE A O 1
ATOM 1485 N N . LEU A 1 177 ? -4.334 -13.720 2.599 1.00 97.62 177 LEU A N 1
ATOM 1486 C CA . LEU A 1 177 ? -4.204 -15.127 2.982 1.00 97.62 177 LEU A CA 1
ATOM 1487 C C . LEU A 1 177 ? -5.045 -15.448 4.213 1.00 97.62 177 LEU A C 1
ATOM 1489 O O . LEU A 1 177 ? -5.690 -16.491 4.283 1.00 97.62 177 LEU A O 1
ATOM 1493 N N . LYS A 1 178 ? -5.001 -14.562 5.211 1.00 97.69 178 LYS A N 1
ATOM 1494 C CA . LYS A 1 178 ? -5.643 -14.771 6.507 1.00 97.69 178 LYS A CA 1
ATOM 1495 C C . LYS A 1 178 ? -5.955 -13.441 7.176 1.00 97.69 178 LYS A C 1
ATOM 1497 O O . LYS A 1 178 ? -5.230 -12.462 7.016 1.00 97.69 178 LYS A O 1
ATOM 1502 N N . ILE A 1 179 ? -7.028 -13.436 7.959 1.00 98.00 179 ILE A N 1
ATOM 1503 C CA . ILE A 1 179 ? -7.402 -12.336 8.845 1.00 98.00 179 ILE A CA 1
ATOM 1504 C C . ILE A 1 179 ? -7.725 -12.939 10.207 1.00 98.00 179 ILE A C 1
ATOM 1506 O O . ILE A 1 179 ? -8.437 -13.941 10.291 1.00 98.00 179 ILE A O 1
ATOM 1510 N N . ARG A 1 180 ? -7.212 -12.329 11.271 1.00 97.88 180 ARG A N 1
ATOM 1511 C CA . ARG A 1 180 ? -7.488 -12.698 12.659 1.00 97.88 180 ARG A CA 1
ATOM 1512 C C . ARG A 1 180 ? -8.063 -11.487 13.381 1.00 97.88 180 ARG A C 1
ATOM 1514 O O . ARG A 1 180 ? -7.462 -10.422 13.355 1.00 97.88 180 ARG A O 1
ATOM 1521 N N . ARG A 1 181 ? -9.223 -11.636 14.019 1.00 96.94 181 ARG A N 1
ATOM 1522 C CA . ARG A 1 181 ? -9.722 -10.632 14.968 1.00 96.94 181 ARG A CA 1
ATOM 1523 C C . ARG A 1 181 ? -8.965 -10.800 16.287 1.00 96.94 181 ARG A C 1
ATOM 1525 O O . ARG A 1 181 ? -8.776 -11.941 16.708 1.00 96.94 181 ARG A O 1
ATOM 1532 N N . LEU A 1 182 ? -8.516 -9.692 16.873 1.00 94.25 182 LEU A N 1
ATOM 1533 C CA . LEU A 1 182 ? -7.785 -9.649 18.144 1.00 94.25 182 LEU A CA 1
ATOM 1534 C C . LEU A 1 182 ? -8.698 -9.203 19.290 1.00 94.25 182 LEU A C 1
ATOM 1536 O O . LEU A 1 182 ? -9.665 -8.449 19.014 1.00 94.25 182 LEU A O 1
#

Radius of gyration: 22.27 Å; Cα contacts (8 Å, |Δi|>4): 300; chains: 1; bounding box: 50×53×61 Å